Protein AF-A0A1F3Y422-F1 (afdb_monomer_lite)

Radius of gyration: 25.42 Å; chains: 1; bounding box: 75×30×78 Å

Sequence (213 aa):
MSRFLRTNSVIGAAMLFSTVALAEPAKETPRDSASPEITRKFNVKAYPIPLLLKVGAFDFDFGISQSMTLGLSVYKFSYYDPKQALDLAVPATGVRLNYYFSGKRISDGYYCSASIHGISAQITGSTVFQGQSIDLKGEAKAGMFGLMLGHHWVWDSGFNMTLGAGLYSFSTEPEATLTGTVPSTRTSIAQVVDVPVIKATIPWLEVGVGWAF

Structure (mmCIF, N/CA/C/O backbone):
data_AF-A0A1F3Y422-F1
#
_entry.id   AF-A0A1F3Y422-F1
#
loop_
_atom_site.group_PDB
_atom_site.id
_atom_site.type_symbol
_atom_site.label_atom_id
_atom_site.label_alt_id
_atom_site.label_comp_id
_atom_site.label_asym_id
_atom_site.label_entity_id
_atom_site.label_seq_id
_atom_site.pdbx_PDB_ins_code
_atom_site.Cartn_x
_atom_site.Cartn_y
_atom_site.Cartn_z
_atom_site.occupancy
_atom_site.B_iso_or_equiv
_atom_site.auth_seq_id
_atom_site.auth_comp_id
_atom_site.auth_asym_id
_atom_site.auth_atom_id
_atom_site.pdbx_PDB_model_num
ATOM 1 N N . MET A 1 1 ? 43.335 1.432 43.358 1.00 42.25 1 MET A N 1
ATOM 2 C CA . MET A 1 1 ? 41.939 1.445 42.863 1.00 42.25 1 MET A CA 1
ATOM 3 C C . MET A 1 1 ? 41.890 2.312 41.608 1.00 42.25 1 MET A C 1
ATOM 5 O O . MET A 1 1 ? 41.777 3.522 41.704 1.00 42.25 1 MET A O 1
ATOM 9 N N . SER A 1 2 ? 42.441 1.817 40.499 1.00 36.69 2 SER A N 1
ATOM 10 C CA . SER A 1 2 ? 41.772 1.059 39.416 1.00 36.69 2 SER A CA 1
ATOM 11 C C . SER A 1 2 ? 40.853 1.932 38.550 1.00 36.69 2 SER A C 1
ATOM 13 O O . SER A 1 2 ? 39.662 2.076 38.810 1.00 36.69 2 SER A O 1
ATOM 15 N N . ARG A 1 3 ? 41.467 2.509 37.508 1.00 38.97 3 ARG A N 1
ATOM 16 C CA . ARG A 1 3 ? 40.825 3.157 36.360 1.00 38.97 3 ARG A CA 1
ATOM 17 C C . ARG A 1 3 ? 40.221 2.083 35.448 1.00 38.97 3 ARG A C 1
ATOM 19 O O . ARG A 1 3 ? 40.906 1.120 35.117 1.00 38.97 3 ARG A O 1
ATOM 26 N N . PHE A 1 4 ? 38.968 2.266 35.037 1.00 45.28 4 PHE A N 1
ATOM 27 C CA . PHE A 1 4 ? 38.302 1.425 34.042 1.00 45.28 4 PHE A CA 1
ATOM 28 C C . PHE A 1 4 ? 38.818 1.746 32.632 1.00 45.28 4 PHE A C 1
ATOM 30 O O . PHE A 1 4 ? 38.708 2.876 32.155 1.00 45.28 4 PHE A O 1
ATOM 37 N N . LEU A 1 5 ? 39.381 0.729 31.983 1.00 36.38 5 LEU A N 1
ATOM 38 C CA . LEU A 1 5 ? 39.722 0.695 30.564 1.00 36.38 5 LEU A CA 1
ATOM 39 C C . LEU A 1 5 ? 38.438 0.545 29.735 1.00 36.38 5 LEU A C 1
ATOM 41 O O . LEU A 1 5 ? 37.639 -0.356 29.978 1.00 36.38 5 LEU A O 1
ATOM 45 N N . ARG A 1 6 ? 38.256 1.423 28.743 1.00 36.28 6 ARG A N 1
ATOM 46 C CA . ARG A 1 6 ? 37.319 1.230 27.630 1.00 36.28 6 ARG A CA 1
ATOM 47 C C . ARG A 1 6 ? 38.060 0.507 26.510 1.00 36.28 6 ARG A C 1
ATOM 49 O O . ARG A 1 6 ? 39.076 1.012 26.039 1.00 36.28 6 ARG A O 1
ATOM 56 N N . THR A 1 7 ? 37.523 -0.616 26.051 1.00 34.91 7 THR A N 1
ATOM 57 C CA . THR A 1 7 ? 37.960 -1.289 24.823 1.00 34.91 7 THR A CA 1
ATOM 58 C C . THR A 1 7 ? 36.771 -1.549 23.903 1.00 34.91 7 THR A C 1
ATOM 60 O O . THR A 1 7 ? 35.841 -2.256 24.265 1.00 34.91 7 THR A O 1
ATOM 63 N N . ASN A 1 8 ? 36.858 -0.912 22.731 1.00 31.47 8 ASN A N 1
ATOM 64 C CA . ASN A 1 8 ? 36.570 -1.371 21.369 1.00 31.47 8 ASN A CA 1
ATOM 65 C C . ASN A 1 8 ? 35.343 -2.238 21.068 1.00 31.47 8 ASN A C 1
ATOM 67 O O . ASN A 1 8 ? 35.224 -3.360 21.542 1.00 31.47 8 ASN A O 1
ATOM 71 N N . SER A 1 9 ? 34.585 -1.799 20.057 1.00 32.28 9 SER A N 1
ATOM 72 C CA . SER A 1 9 ? 34.131 -2.652 18.948 1.00 32.28 9 SER A CA 1
ATOM 73 C C . SER A 1 9 ? 33.844 -1.779 17.719 1.00 32.28 9 SER A C 1
ATOM 75 O O . SER A 1 9 ? 32.758 -1.230 17.570 1.00 32.28 9 SER A O 1
ATOM 77 N N . VAL A 1 10 ? 34.851 -1.620 16.857 1.00 34.06 10 VAL A N 1
ATOM 78 C CA . VAL A 1 10 ? 34.695 -1.166 15.468 1.00 34.06 10 VAL A CA 1
ATOM 79 C C . VAL A 1 10 ? 34.512 -2.436 14.641 1.00 34.06 10 VAL A C 1
ATOM 81 O O . VAL A 1 10 ? 35.439 -3.236 14.542 1.00 34.06 10 VAL A O 1
ATOM 84 N N . ILE A 1 11 ? 33.318 -2.656 14.095 1.00 35.38 11 ILE A N 1
ATOM 85 C CA . ILE A 1 11 ? 33.061 -3.760 13.164 1.00 35.38 11 ILE A CA 1
ATOM 86 C C . ILE A 1 11 ? 33.421 -3.253 11.767 1.00 35.38 11 ILE A C 1
ATOM 88 O O . ILE A 1 11 ? 32.699 -2.457 11.172 1.00 35.38 11 ILE A O 1
ATOM 92 N N . GLY A 1 12 ? 34.590 -3.676 11.286 1.00 30.91 12 GLY A N 1
ATOM 93 C CA . GLY A 1 12 ? 35.040 -3.466 9.916 1.00 30.91 12 GLY A CA 1
ATOM 94 C C . GLY A 1 12 ? 34.318 -4.409 8.956 1.00 30.91 12 GLY A C 1
ATOM 95 O O . GLY A 1 12 ? 34.258 -5.616 9.184 1.00 30.91 12 GLY A O 1
ATOM 96 N N . ALA A 1 13 ? 33.777 -3.849 7.877 1.00 33.81 13 ALA A N 1
ATOM 97 C CA . ALA A 1 13 ? 33.233 -4.598 6.756 1.00 33.81 13 ALA A CA 1
ATOM 98 C C . ALA A 1 13 ? 34.382 -5.234 5.956 1.00 33.81 13 ALA A C 1
ATOM 100 O O . ALA A 1 13 ? 35.176 -4.533 5.330 1.00 33.81 13 ALA A O 1
ATOM 101 N N . ALA A 1 14 ? 34.471 -6.563 5.972 1.00 35.94 14 ALA A N 1
ATOM 102 C CA . ALA A 1 14 ? 35.330 -7.309 5.064 1.00 35.94 14 ALA A CA 1
ATOM 103 C C . ALA A 1 14 ? 34.577 -7.539 3.742 1.00 35.94 14 ALA A C 1
ATOM 105 O O . ALA A 1 14 ? 33.632 -8.324 3.687 1.00 35.94 14 ALA A O 1
ATOM 106 N N . MET A 1 15 ? 34.985 -6.840 2.679 1.00 33.44 15 MET A N 1
ATOM 107 C CA . MET A 1 15 ? 34.602 -7.177 1.306 1.00 33.44 15 MET A CA 1
ATOM 108 C C . MET A 1 15 ? 35.387 -8.417 0.865 1.00 33.44 15 MET A C 1
ATOM 110 O O . MET A 1 15 ? 36.605 -8.356 0.702 1.00 33.44 15 MET A O 1
ATOM 114 N N . LEU A 1 16 ? 34.697 -9.538 0.655 1.00 34.34 16 LEU A N 1
ATOM 115 C CA . LEU A 1 16 ? 35.246 -10.678 -0.075 1.00 34.34 16 LEU A CA 1
ATOM 116 C C . LEU A 1 16 ? 35.102 -10.423 -1.580 1.00 34.34 16 LEU A C 1
ATOM 118 O O . LEU A 1 16 ? 34.006 -10.492 -2.130 1.00 34.34 16 LEU A O 1
ATOM 122 N N . PHE A 1 17 ? 36.225 -10.152 -2.243 1.00 36.94 17 PHE A N 1
ATOM 123 C CA . PHE A 1 17 ? 36.344 -10.238 -3.695 1.00 36.94 17 PHE A CA 1
ATOM 124 C C . PHE A 1 17 ? 36.549 -11.706 -4.081 1.00 36.94 17 PHE A C 1
ATOM 126 O O . PHE A 1 17 ? 37.645 -12.245 -3.936 1.00 36.94 17 PHE A O 1
ATOM 133 N N . SER A 1 18 ? 35.502 -12.367 -4.569 1.00 42.66 18 SER A N 1
ATOM 134 C CA . SER A 1 18 ? 35.639 -13.649 -5.262 1.00 42.66 18 SER A CA 1
ATOM 135 C C . SER A 1 18 ? 36.067 -13.398 -6.706 1.00 42.66 18 SER A C 1
ATOM 137 O O . SER A 1 18 ? 35.342 -12.776 -7.483 1.00 42.66 18 SER A O 1
ATOM 139 N N . THR A 1 19 ? 37.254 -13.879 -7.059 1.00 40.41 19 THR A N 1
ATOM 140 C CA . THR A 1 19 ? 37.796 -13.897 -8.419 1.00 40.41 19 THR A CA 1
ATOM 141 C C . THR A 1 19 ? 36.946 -14.842 -9.273 1.00 40.41 19 THR A C 1
ATOM 143 O O . THR A 1 19 ? 36.953 -16.052 -9.061 1.00 40.41 19 THR A O 1
ATOM 146 N N . VAL A 1 20 ? 36.173 -14.298 -10.214 1.00 41.88 20 VAL A N 1
ATOM 147 C CA . VAL A 1 20 ? 35.435 -15.090 -11.208 1.00 41.88 20 VAL A CA 1
ATOM 148 C C . VAL A 1 20 ? 36.405 -15.473 -12.323 1.00 41.88 20 VAL A C 1
ATOM 150 O O . VAL A 1 20 ? 37.074 -14.612 -12.893 1.00 41.88 20 VAL A O 1
ATOM 153 N N . ALA A 1 21 ? 36.501 -16.771 -12.610 1.00 44.16 21 ALA A N 1
ATOM 154 C CA . ALA A 1 21 ? 37.253 -17.295 -13.740 1.00 44.16 21 ALA A CA 1
ATOM 155 C C . ALA A 1 21 ? 36.682 -16.741 -15.059 1.00 44.16 21 ALA A C 1
ATOM 157 O O . ALA A 1 21 ? 35.476 -16.812 -15.297 1.00 44.16 21 ALA A O 1
ATOM 158 N N . LEU A 1 22 ? 37.554 -16.184 -15.901 1.00 43.72 22 LEU A N 1
ATOM 159 C CA . LEU A 1 22 ? 37.235 -15.725 -17.253 1.00 43.72 22 LEU A CA 1
ATOM 160 C C . LEU A 1 22 ? 36.793 -16.918 -18.111 1.00 43.72 22 LEU A C 1
ATOM 162 O O . LEU A 1 22 ? 37.620 -17.725 -18.531 1.00 43.72 22 LEU A O 1
ATOM 166 N N . ALA A 1 23 ? 35.489 -17.024 -18.360 1.00 52.94 23 ALA A N 1
ATOM 167 C CA . ALA A 1 23 ? 34.956 -17.856 -19.428 1.00 52.94 23 ALA A CA 1
ATOM 168 C C . ALA A 1 23 ? 35.236 -17.181 -20.782 1.00 52.94 23 ALA A C 1
ATOM 170 O O . ALA A 1 23 ? 35.103 -15.962 -20.911 1.00 52.94 23 ALA A O 1
ATOM 171 N N . GLU A 1 24 ? 35.642 -17.969 -21.778 1.00 52.84 24 GLU A N 1
ATOM 172 C CA . GLU A 1 24 ? 35.894 -17.497 -23.142 1.00 52.84 24 GLU A CA 1
ATOM 173 C C . GL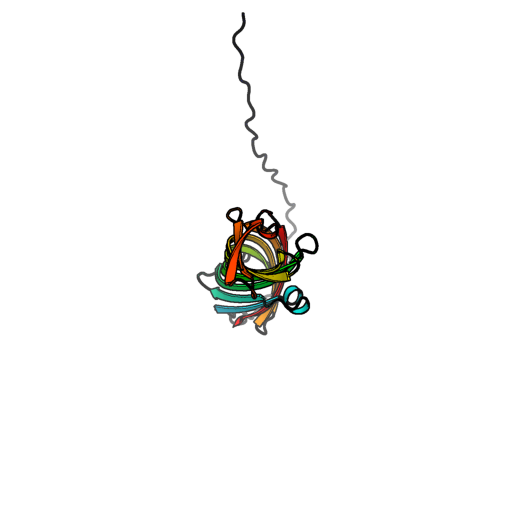U A 1 24 ? 34.646 -16.820 -23.744 1.00 52.84 24 GLU A C 1
ATOM 175 O O . GLU A 1 24 ? 33.524 -17.290 -23.524 1.00 52.84 24 GLU A O 1
ATOM 180 N N . PRO A 1 25 ? 34.806 -15.726 -24.516 1.00 51.47 25 PRO A N 1
ATOM 181 C CA . PRO A 1 25 ? 33.676 -15.022 -25.101 1.00 51.47 25 PRO A CA 1
ATOM 182 C C . PRO A 1 25 ? 33.016 -15.889 -26.177 1.00 51.47 25 PRO A C 1
ATOM 184 O O . PRO A 1 25 ? 33.597 -16.174 -27.227 1.00 51.47 25 PRO A O 1
ATOM 187 N N . ALA A 1 26 ? 31.773 -16.297 -25.922 1.00 60.22 26 ALA A N 1
ATOM 188 C CA . ALA A 1 26 ? 30.920 -16.893 -26.935 1.00 60.22 26 ALA A CA 1
ATOM 189 C C . ALA A 1 26 ? 30.754 -15.909 -28.107 1.00 60.22 26 ALA A C 1
ATOM 191 O O . ALA A 1 26 ? 30.498 -14.724 -27.896 1.00 60.22 26 ALA A O 1
ATOM 192 N N . LYS A 1 27 ? 30.900 -16.401 -29.345 1.00 51.31 27 LYS A N 1
ATOM 193 C CA . LYS A 1 27 ? 30.623 -15.637 -30.570 1.00 51.31 27 LYS A CA 1
ATOM 194 C C . LYS A 1 27 ? 29.207 -15.060 -30.505 1.00 51.31 27 LYS A C 1
ATOM 196 O O . LYS A 1 27 ? 28.234 -15.800 -30.642 1.00 51.31 27 LYS A O 1
ATOM 201 N N . GLU A 1 28 ? 29.104 -13.748 -30.329 1.00 45.28 28 GLU A N 1
ATOM 202 C CA . GLU A 1 28 ? 27.844 -13.022 -30.428 1.00 45.28 28 GLU A CA 1
ATOM 203 C C . GLU A 1 28 ? 27.341 -13.090 -31.874 1.00 45.28 28 GLU A C 1
ATOM 205 O O . GLU A 1 28 ? 27.898 -12.487 -32.791 1.00 45.28 28 GLU A O 1
ATOM 210 N N . THR A 1 29 ? 26.277 -13.857 -32.098 1.00 48.97 29 THR A N 1
ATOM 211 C CA . THR A 1 29 ? 25.407 -13.655 -33.259 1.00 48.97 29 THR A CA 1
ATOM 212 C C . THR A 1 29 ? 24.870 -12.222 -33.215 1.00 48.97 29 THR A C 1
ATOM 214 O O . THR A 1 29 ? 24.340 -11.837 -32.167 1.00 48.97 29 THR A O 1
ATOM 217 N N . PRO A 1 30 ? 24.945 -11.442 -34.310 1.00 47.06 30 PRO A N 1
ATOM 218 C CA . PRO A 1 30 ? 24.408 -10.088 -34.334 1.00 47.06 30 PRO A CA 1
ATOM 219 C C . PRO A 1 30 ? 22.902 -10.137 -34.057 1.00 47.06 30 PRO A C 1
ATOM 221 O O . PRO A 1 30 ? 22.127 -10.626 -34.880 1.00 47.06 30 PRO A O 1
ATOM 224 N N . ARG A 1 31 ? 22.472 -9.654 -32.885 1.00 50.84 31 ARG A N 1
ATOM 225 C CA . ARG A 1 31 ? 21.064 -9.323 -32.625 1.00 50.84 31 ARG A CA 1
ATOM 226 C C . ARG A 1 31 ? 20.754 -8.007 -33.330 1.00 50.84 31 ARG A C 1
ATOM 228 O O . ARG A 1 31 ? 20.636 -6.960 -32.702 1.00 50.84 31 ARG A O 1
ATOM 235 N N . ASP A 1 32 ? 20.649 -8.074 -34.650 1.00 47.22 32 ASP A N 1
ATOM 236 C CA . ASP A 1 32 ? 20.147 -6.977 -35.465 1.00 47.22 32 ASP A CA 1
ATOM 237 C C . ASP A 1 32 ? 18.616 -6.965 -35.401 1.00 47.22 32 ASP A C 1
ATOM 239 O O . ASP A 1 32 ? 17.908 -7.699 -36.088 1.00 47.22 32 ASP A O 1
ATOM 243 N N . SER A 1 33 ? 18.110 -6.190 -34.451 1.00 43.88 33 SER A N 1
ATOM 244 C CA . SER A 1 33 ? 16.912 -5.351 -34.553 1.00 43.88 33 SER A CA 1
ATOM 245 C C . SER A 1 33 ? 16.640 -4.843 -33.147 1.00 43.88 33 SER A C 1
ATOM 247 O O . SER A 1 33 ? 15.934 -5.462 -32.353 1.00 43.88 33 SER A O 1
ATOM 249 N N . ALA A 1 34 ? 17.252 -3.706 -32.810 1.00 52.12 34 ALA A N 1
ATOM 250 C CA . ALA A 1 34 ? 16.809 -2.914 -31.678 1.00 52.12 34 ALA A CA 1
ATOM 251 C C . ALA A 1 34 ? 15.363 -2.489 -31.966 1.00 52.12 34 ALA A C 1
ATOM 253 O O . ALA A 1 34 ? 15.109 -1.469 -32.608 1.00 52.12 34 ALA A O 1
ATOM 254 N N . SER A 1 35 ? 14.409 -3.324 -31.554 1.00 48.50 35 SER A N 1
ATOM 255 C CA . SER A 1 35 ? 13.009 -2.948 -31.449 1.00 48.50 35 SER A CA 1
ATOM 256 C C . SER A 1 35 ? 12.964 -1.619 -30.695 1.00 48.50 35 SER A C 1
ATOM 258 O O . SER A 1 35 ? 13.647 -1.514 -29.668 1.00 48.50 35 SER A O 1
ATOM 260 N N . PRO A 1 36 ? 12.235 -0.605 -31.195 1.00 54.69 36 PRO A N 1
ATOM 261 C CA . PRO A 1 36 ? 12.202 0.708 -30.567 1.00 54.69 36 PRO A CA 1
ATOM 262 C C . PRO A 1 36 ? 11.918 0.535 -29.080 1.00 54.69 36 PRO A C 1
ATOM 264 O O . PRO A 1 36 ? 10.951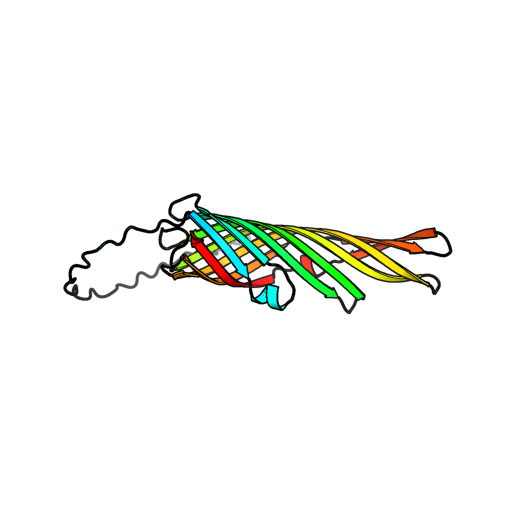 -0.123 -28.700 1.00 54.69 36 PRO A O 1
ATOM 267 N N . GLU A 1 37 ? 12.811 1.063 -28.244 1.00 64.00 37 GLU A N 1
ATOM 268 C CA . GLU A 1 37 ? 12.716 0.904 -26.802 1.00 64.00 37 GLU A CA 1
ATOM 269 C C . GLU A 1 37 ? 11.425 1.571 -26.317 1.00 64.00 37 GLU A C 1
ATOM 271 O O . GLU A 1 37 ? 11.329 2.801 -26.246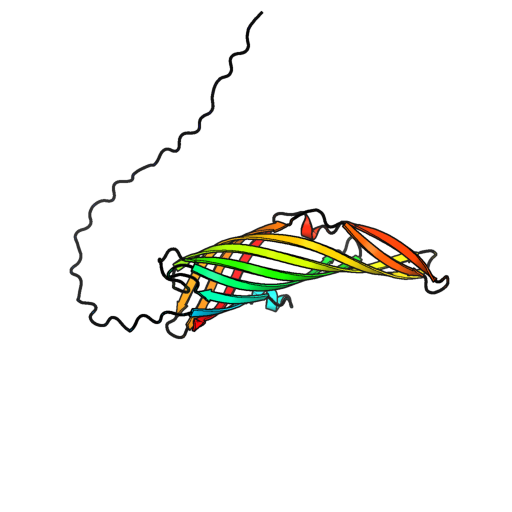 1.00 64.00 37 GLU A O 1
ATOM 276 N N . ILE A 1 38 ? 10.409 0.755 -26.019 1.00 65.19 38 ILE A N 1
ATOM 277 C CA . ILE A 1 38 ? 9.114 1.229 -25.534 1.00 65.19 38 ILE A CA 1
ATOM 278 C C . ILE A 1 38 ? 9.338 1.809 -24.139 1.00 65.19 38 ILE A C 1
ATOM 280 O O . ILE A 1 38 ? 9.343 1.109 -23.126 1.00 65.19 38 ILE A O 1
ATOM 284 N N . THR A 1 39 ? 9.556 3.120 -24.092 1.00 76.38 39 THR A N 1
ATOM 285 C CA . THR A 1 39 ? 9.782 3.838 -22.843 1.00 76.38 39 THR A CA 1
ATOM 286 C C . THR A 1 39 ? 8.433 4.143 -22.206 1.00 76.38 39 THR A C 1
ATOM 288 O O . THR A 1 39 ? 7.836 5.193 -22.454 1.00 76.38 39 THR A O 1
ATOM 291 N N . ARG A 1 40 ? 7.963 3.224 -21.363 1.00 84.94 40 ARG A N 1
ATOM 292 C CA . ARG A 1 40 ? 6.704 3.366 -20.624 1.00 84.94 40 ARG A CA 1
ATOM 293 C C . ARG A 1 40 ? 6.806 4.530 -19.633 1.00 84.94 40 ARG A C 1
ATOM 295 O O . ARG A 1 40 ? 7.843 4.742 -18.986 1.00 84.94 40 ARG A O 1
ATOM 302 N N . LYS A 1 41 ? 5.766 5.357 -19.572 1.00 91.88 41 LYS A N 1
ATOM 303 C CA . LYS A 1 41 ? 5.731 6.576 -18.746 1.00 91.88 41 LYS A CA 1
ATOM 304 C C . LYS A 1 41 ? 4.814 6.418 -17.552 1.00 91.88 41 LYS A C 1
ATOM 306 O O . LYS A 1 41 ? 5.119 6.989 -16.510 1.00 91.88 41 LYS A O 1
ATOM 311 N N . PHE A 1 42 ? 3.749 5.648 -17.699 1.00 96.69 42 PHE A N 1
ATOM 312 C CA . PHE A 1 42 ? 2.734 5.436 -16.685 1.00 96.69 42 PHE A CA 1
ATOM 313 C C . PHE A 1 42 ? 2.604 3.948 -16.385 1.00 96.69 42 PHE A C 1
ATOM 315 O O . PHE A 1 42 ? 2.841 3.106 -17.251 1.00 96.69 42 PHE A O 1
ATOM 322 N N . ASN A 1 43 ? 2.235 3.621 -15.153 1.00 97.12 43 ASN A N 1
ATOM 323 C CA . ASN A 1 43 ? 1.865 2.269 -14.766 1.00 97.12 43 ASN A CA 1
ATOM 324 C C . ASN A 1 43 ? 0.693 2.318 -13.791 1.00 97.12 43 ASN A C 1
ATOM 326 O O . ASN A 1 43 ? 0.744 3.032 -12.790 1.00 97.12 43 ASN A O 1
ATOM 330 N N . VAL A 1 44 ? -0.346 1.543 -14.073 1.00 97.00 44 VAL A N 1
ATOM 331 C CA . VAL A 1 44 ? -1.478 1.348 -13.165 1.00 97.00 44 VAL A CA 1
ATOM 332 C C . VAL A 1 44 ? -1.399 -0.063 -12.627 1.00 97.00 44 VAL A C 1
ATOM 334 O O . VAL A 1 44 ? -1.378 -1.007 -13.412 1.00 97.00 44 VAL A O 1
ATOM 337 N N . LYS A 1 45 ? -1.375 -0.215 -11.305 1.00 95.88 45 LYS A N 1
ATOM 338 C CA . LYS A 1 45 ? -1.338 -1.520 -10.639 1.00 95.88 45 LYS A CA 1
ATOM 339 C C . LYS A 1 45 ? -2.526 -1.690 -9.712 1.00 95.88 45 LYS A C 1
ATOM 341 O O . LYS A 1 45 ? -2.964 -0.744 -9.062 1.00 95.88 45 LYS A O 1
ATOM 346 N N . ALA A 1 46 ? -2.993 -2.923 -9.618 1.00 94.00 46 ALA A N 1
ATOM 347 C CA . ALA A 1 46 ? -3.944 -3.377 -8.625 1.00 94.00 46 ALA A CA 1
ATOM 348 C C . ALA A 1 46 ? -3.363 -4.580 -7.877 1.00 94.00 46 ALA A C 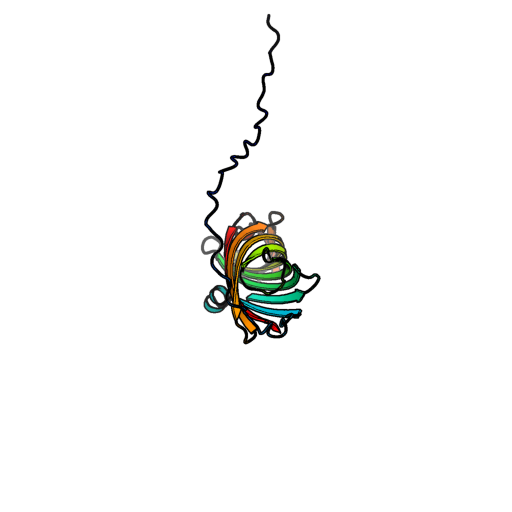1
ATOM 350 O O . ALA A 1 46 ? -2.613 -5.380 -8.441 1.00 94.00 46 ALA A O 1
ATOM 351 N N . TYR A 1 47 ? -3.737 -4.724 -6.610 1.00 91.31 47 TYR A N 1
ATOM 352 C CA . TYR A 1 47 ? -3.247 -5.810 -5.765 1.00 91.31 47 TYR A CA 1
ATOM 353 C C . TYR A 1 47 ? -4.351 -6.858 -5.563 1.00 91.31 47 TYR A C 1
ATOM 355 O O . TYR A 1 47 ? -5.284 -6.618 -4.791 1.00 91.31 47 TYR A O 1
ATOM 363 N N . PRO A 1 48 ? -4.289 -8.022 -6.242 1.00 84.38 48 PRO A N 1
ATOM 364 C CA . PRO A 1 48 ? -5.338 -9.038 -6.185 1.00 84.38 48 PRO A CA 1
ATOM 365 C C . PRO A 1 48 ? -5.589 -9.594 -4.783 1.00 84.38 48 PRO A C 1
ATOM 367 O O . PRO A 1 48 ? -6.741 -9.835 -4.443 1.00 84.38 48 PRO A O 1
ATOM 370 N N . ILE A 1 49 ? -4.555 -9.781 -3.954 1.00 83.56 49 ILE A N 1
ATOM 371 C CA . ILE A 1 49 ? -4.737 -10.343 -2.604 1.00 83.56 49 ILE A CA 1
ATOM 372 C C . ILE A 1 49 ? -5.640 -9.435 -1.752 1.00 83.56 49 ILE A C 1
ATOM 374 O O . ILE A 1 49 ? -6.661 -9.921 -1.263 1.00 83.56 49 ILE A O 1
ATOM 378 N N . PRO A 1 50 ? -5.358 -8.124 -1.619 1.00 78.31 50 PRO A N 1
ATOM 379 C CA . PRO A 1 50 ? -6.300 -7.221 -0.975 1.00 78.31 50 PRO A CA 1
ATOM 380 C C . PRO A 1 50 ? -7.692 -7.230 -1.630 1.00 78.31 50 PRO A C 1
ATOM 382 O O . PRO A 1 50 ? -8.686 -7.324 -0.914 1.00 78.31 50 PRO A O 1
ATOM 385 N N . LEU A 1 51 ? -7.795 -7.241 -2.965 1.00 74.12 51 LEU A N 1
ATOM 386 C CA . LEU A 1 51 ? -9.099 -7.277 -3.647 1.00 74.12 51 LEU A CA 1
ATOM 387 C C . LEU A 1 51 ? -9.937 -8.509 -3.269 1.00 74.12 51 LEU A C 1
ATOM 389 O O . LEU A 1 51 ? -11.143 -8.381 -3.046 1.00 74.12 51 LEU A O 1
ATOM 393 N N . LEU A 1 52 ? -9.311 -9.682 -3.124 1.00 76.94 52 LEU A N 1
ATOM 394 C CA . LEU A 1 52 ? -9.968 -10.908 -2.649 1.00 76.94 52 LEU A CA 1
ATOM 395 C C . LEU A 1 52 ? -10.465 -10.781 -1.203 1.00 76.94 52 LEU A C 1
ATOM 397 O O . LEU A 1 52 ? -11.511 -11.325 -0.856 1.00 76.94 52 LEU A O 1
ATOM 401 N N . LEU A 1 53 ? -9.761 -10.006 -0.378 1.00 77.06 53 LEU A N 1
ATOM 402 C CA . LEU A 1 53 ? -10.161 -9.659 0.988 1.00 77.06 53 LEU A CA 1
ATOM 403 C C . LEU A 1 53 ? -11.164 -8.492 1.039 1.00 77.06 53 LEU A C 1
ATOM 405 O O . LEU A 1 53 ? -11.411 -7.940 2.109 1.00 77.06 53 LEU A O 1
ATOM 409 N N . LYS A 1 54 ? -11.756 -8.115 -0.107 1.00 73.00 54 LYS A N 1
ATOM 410 C CA . LYS A 1 54 ? -12.659 -6.959 -0.272 1.00 73.00 54 LYS A CA 1
ATOM 411 C C . LYS A 1 54 ? -12.004 -5.618 0.092 1.00 73.00 54 LYS A C 1
ATOM 413 O O . LYS A 1 54 ? -12.689 -4.651 0.427 1.00 73.00 54 LYS A O 1
ATOM 418 N N . VAL A 1 55 ? -10.681 -5.554 -0.023 1.00 77.69 55 VAL A N 1
ATOM 419 C CA . VAL A 1 55 ? -9.858 -4.358 0.151 1.00 77.69 55 VAL A CA 1
ATOM 420 C C . VAL A 1 55 ? -9.489 -3.794 -1.218 1.00 77.69 55 VAL A C 1
ATOM 422 O O . VAL A 1 55 ? -8.906 -4.476 -2.053 1.00 77.69 55 VAL A O 1
ATOM 425 N N . GLY A 1 56 ? -9.796 -2.519 -1.451 1.00 79.94 56 GLY A N 1
ATOM 426 C CA . GLY A 1 56 ? -9.287 -1.802 -2.621 1.00 79.94 56 GLY A CA 1
ATOM 427 C C . GLY A 1 56 ? -7.819 -1.443 -2.422 1.00 79.94 56 GLY A C 1
ATOM 428 O O . GLY A 1 56 ? -7.471 -0.881 -1.385 1.00 79.94 56 GLY A O 1
ATOM 429 N N . ALA A 1 57 ? -6.971 -1.764 -3.394 1.00 88.56 57 ALA A N 1
ATOM 430 C CA . ALA A 1 57 ? -5.550 -1.450 -3.356 1.00 88.56 57 ALA A CA 1
ATOM 431 C C . ALA A 1 57 ? -5.062 -1.160 -4.780 1.00 88.56 57 ALA A C 1
ATOM 433 O O . ALA A 1 57 ? -5.045 -2.064 -5.622 1.00 88.56 57 ALA A O 1
ATOM 434 N N . PHE A 1 58 ? -4.710 0.097 -5.044 1.00 93.31 58 PHE A N 1
ATOM 435 C CA . PHE A 1 58 ? -4.366 0.597 -6.372 1.00 93.31 58 PHE A CA 1
ATOM 436 C C . PHE A 1 58 ? -3.203 1.570 -6.308 1.00 93.31 58 PHE A C 1
ATOM 438 O O . PHE A 1 58 ? -3.182 2.456 -5.453 1.00 93.31 58 PHE A O 1
ATOM 445 N N . ASP A 1 59 ? -2.317 1.460 -7.291 1.00 95.12 59 ASP A N 1
ATOM 446 C CA . ASP A 1 59 ? -1.244 2.417 -7.499 1.00 95.12 59 ASP A CA 1
ATOM 447 C C . ASP A 1 59 ? -1.278 2.991 -8.908 1.00 95.12 59 ASP A C 1
ATOM 449 O O . ASP A 1 59 ? -1.548 2.292 -9.888 1.00 95.12 59 ASP A O 1
ATOM 453 N N . PHE A 1 60 ? -0.940 4.271 -8.991 1.00 97.38 60 PHE A N 1
ATOM 454 C CA . PHE A 1 60 ? -0.714 4.992 -10.231 1.00 97.38 60 PHE A CA 1
ATOM 455 C C . PHE A 1 60 ? 0.694 5.582 -10.199 1.00 97.38 60 PHE A C 1
ATOM 457 O O . PHE A 1 60 ? 0.928 6.582 -9.523 1.00 97.38 60 PHE A O 1
ATOM 464 N N . ASP A 1 61 ? 1.627 4.963 -10.916 1.00 97.12 61 ASP A N 1
ATOM 465 C CA . ASP A 1 61 ? 3.024 5.381 -11.010 1.00 97.12 61 ASP A CA 1
ATOM 46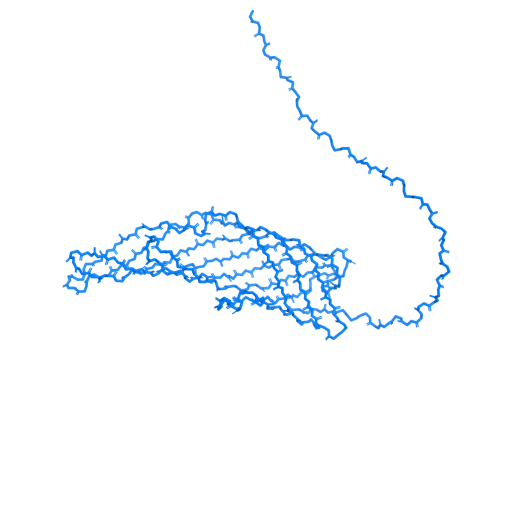6 C C . ASP A 1 61 ? 3.262 6.183 -12.300 1.00 97.12 61 ASP A C 1
ATOM 468 O O . ASP A 1 61 ? 2.790 5.815 -13.377 1.00 97.12 61 ASP A O 1
ATOM 472 N N . PHE A 1 62 ? 4.064 7.242 -12.217 1.00 97.06 62 PHE A N 1
ATOM 473 C CA . PHE A 1 62 ? 4.591 7.975 -13.365 1.00 97.06 62 PHE A CA 1
ATOM 474 C C . PHE A 1 62 ? 6.118 8.083 -13.296 1.00 97.06 62 PHE A C 1
ATOM 476 O O . PHE A 1 62 ? 6.726 8.227 -12.232 1.00 97.06 62 PHE A O 1
ATOM 483 N N . GLY A 1 63 ? 6.766 7.985 -14.452 1.00 96.69 63 GLY A N 1
ATOM 484 C CA . GLY A 1 63 ? 8.214 8.081 -14.586 1.00 96.69 63 GLY A CA 1
ATOM 485 C C . GLY A 1 63 ? 8.734 9.482 -14.281 1.00 96.69 63 GLY A C 1
ATOM 486 O O . GLY A 1 63 ? 8.342 10.436 -14.947 1.00 96.69 63 GLY A O 1
ATOM 487 N N . ILE A 1 64 ? 9.665 9.590 -13.332 1.00 96.81 64 ILE A N 1
ATOM 488 C CA . ILE A 1 64 ? 10.340 10.857 -12.985 1.00 96.81 64 ILE A CA 1
ATOM 489 C C . ILE A 1 64 ? 11.798 10.899 -13.455 1.00 96.81 64 ILE A C 1
ATOM 491 O O . ILE A 1 64 ? 12.370 11.973 -13.613 1.00 96.81 64 ILE A O 1
ATOM 495 N N . SER A 1 65 ? 12.409 9.738 -13.703 1.00 95.44 65 SER A N 1
ATOM 496 C CA . SER A 1 65 ? 13.756 9.619 -14.265 1.00 95.44 65 SER A CA 1
ATOM 497 C C . SER A 1 65 ? 13.857 8.374 -15.146 1.00 95.44 65 SER A C 1
ATOM 499 O O . SER A 1 65 ? 12.866 7.666 -15.349 1.00 95.44 65 SER A O 1
ATOM 501 N N . GLN A 1 66 ? 15.040 8.094 -15.698 1.00 94.75 66 GLN A N 1
ATOM 502 C CA . GLN A 1 66 ? 15.268 6.856 -16.445 1.00 94.75 66 GLN A CA 1
ATOM 503 C C . GLN A 1 66 ? 15.062 5.609 -15.590 1.00 94.75 66 GLN A C 1
ATOM 505 O O . GLN A 1 66 ? 14.570 4.637 -16.133 1.00 94.75 66 GLN A O 1
ATOM 510 N N . SER A 1 67 ? 15.349 5.649 -14.288 1.00 96.38 67 SER A N 1
ATOM 511 C CA . SER A 1 67 ? 15.331 4.486 -13.390 1.00 96.38 67 SER A CA 1
ATOM 512 C C . SER A 1 67 ? 14.310 4.592 -12.258 1.00 96.38 67 SER A C 1
ATOM 514 O O . SER A 1 67 ? 14.266 3.712 -11.402 1.00 96.38 67 SER A O 1
ATOM 516 N N . MET A 1 68 ? 13.500 5.656 -12.215 1.00 97.62 68 MET A N 1
ATOM 517 C CA . MET A 1 68 ? 12.604 5.923 -11.088 1.00 97.62 68 MET A CA 1
ATOM 518 C C . MET A 1 68 ? 11.190 6.302 -11.509 1.00 97.62 68 MET A C 1
ATOM 520 O O . MET A 1 68 ? 10.968 6.978 -12.520 1.00 97.62 68 MET A O 1
ATOM 524 N N . THR A 1 69 ? 10.240 5.930 -10.656 1.00 98.00 69 THR A N 1
ATOM 525 C CA . THR A 1 69 ? 8.846 6.376 -10.727 1.00 98.00 69 THR A CA 1
ATOM 526 C C . THR A 1 69 ? 8.409 6.969 -9.397 1.00 98.00 69 THR A C 1
ATOM 528 O O . THR A 1 69 ? 8.799 6.466 -8.344 1.00 98.00 69 THR A O 1
ATOM 531 N N . LEU A 1 70 ? 7.545 7.973 -9.454 1.00 98.00 70 LEU A N 1
ATOM 532 C CA . LEU A 1 70 ? 6.764 8.461 -8.324 1.00 98.00 70 LEU A CA 1
ATOM 533 C C . LEU A 1 70 ? 5.310 8.070 -8.573 1.00 98.00 70 LEU A C 1
ATOM 535 O O . LEU A 1 70 ? 4.839 8.195 -9.698 1.00 98.00 70 LEU A O 1
ATOM 539 N N . GLY A 1 71 ? 4.605 7.593 -7.558 1.00 96.25 71 GLY A N 1
ATOM 540 C CA . GLY A 1 71 ? 3.228 7.157 -7.722 1.00 96.25 71 GLY A CA 1
ATOM 541 C C . GLY A 1 71 ? 2.329 7.512 -6.562 1.00 96.25 71 GLY A C 1
ATOM 542 O O . GLY A 1 71 ? 2.783 7.663 -5.429 1.00 96.25 71 GLY A O 1
ATOM 543 N N . LEU A 1 72 ? 1.044 7.643 -6.869 1.00 96.62 72 LEU A N 1
ATOM 544 C CA . LEU A 1 72 ? -0.026 7.713 -5.884 1.00 96.62 72 LEU A CA 1
ATOM 545 C C . LEU A 1 72 ? -0.453 6.300 -5.524 1.00 96.62 72 LEU A C 1
ATOM 547 O O . LEU A 1 72 ? -0.538 5.434 -6.392 1.00 96.62 72 LEU A O 1
ATOM 551 N N . SER A 1 73 ? -0.730 6.089 -4.246 1.00 94.00 73 SER A N 1
ATOM 552 C CA . SER A 1 73 ? -1.020 4.776 -3.697 1.00 94.00 73 SER A CA 1
ATOM 553 C C . SER A 1 73 ? -2.219 4.852 -2.767 1.00 94.00 73 SER A C 1
ATOM 555 O O . SER A 1 73 ? -2.247 5.680 -1.853 1.00 94.00 73 SER A O 1
ATOM 557 N N . VAL A 1 74 ? -3.228 4.023 -3.024 1.00 91.38 74 VAL A N 1
ATOM 558 C CA . VAL A 1 74 ? -4.492 3.997 -2.282 1.00 91.38 74 VAL A CA 1
ATOM 559 C C . VAL A 1 74 ? -4.763 2.577 -1.814 1.00 91.38 74 VAL A C 1
ATOM 561 O O . VAL A 1 74 ? -4.856 1.666 -2.631 1.00 91.38 74 VAL A O 1
ATOM 564 N N . TYR A 1 75 ? -4.957 2.407 -0.509 1.00 86.25 75 TYR A N 1
ATOM 565 C CA . TYR A 1 75 ? -5.338 1.150 0.128 1.00 86.25 75 TYR A CA 1
ATOM 566 C C . TYR A 1 75 ? -6.574 1.339 1.008 1.00 86.25 75 TYR A C 1
ATOM 568 O O . TYR A 1 75 ? -6.823 2.429 1.520 1.00 86.25 75 TYR A O 1
ATOM 576 N N . LYS A 1 76 ? -7.347 0.275 1.228 1.00 85.25 76 LYS A N 1
ATOM 577 C CA . LYS A 1 76 ? -8.488 0.291 2.152 1.00 85.25 76 LYS A CA 1
ATOM 578 C C . LYS A 1 76 ? -8.636 -1.023 2.908 1.00 85.25 76 LYS A C 1
ATOM 580 O O . LYS A 1 76 ? -9.373 -1.897 2.469 1.00 85.25 76 LYS A O 1
ATOM 585 N N . PHE A 1 77 ? -8.027 -1.145 4.075 1.00 79.75 77 PHE A N 1
ATOM 586 C CA . PHE A 1 77 ? -8.146 -2.363 4.876 1.00 79.75 77 PHE A CA 1
ATOM 587 C C . PHE A 1 77 ? -9.405 -2.348 5.740 1.00 79.75 77 PHE A C 1
ATOM 589 O O . PHE A 1 77 ? -9.848 -1.291 6.188 1.00 79.75 77 PHE A O 1
ATOM 596 N N . SER A 1 78 ? -9.972 -3.523 5.988 1.00 81.00 78 SER A N 1
ATOM 597 C CA . SER A 1 78 ? -11.024 -3.710 6.984 1.00 81.00 78 SER A CA 1
ATOM 598 C C . SER A 1 78 ? -10.578 -4.776 7.973 1.00 81.00 78 SER A C 1
ATOM 600 O O . SER A 1 78 ? -10.055 -5.813 7.569 1.00 81.00 78 SER A O 1
ATOM 602 N N . TYR A 1 79 ? -10.748 -4.501 9.260 1.00 77.44 79 TYR A N 1
ATOM 603 C CA . TYR A 1 79 ? -10.327 -5.372 10.352 1.00 77.44 79 TYR A CA 1
ATOM 604 C C . TYR A 1 79 ? -11.396 -5.378 11.443 1.00 77.44 79 TYR A C 1
ATOM 606 O O . TYR A 1 79 ? -11.992 -4.343 11.718 1.00 77.44 79 TYR A O 1
ATOM 614 N N . TYR A 1 80 ? -11.614 -6.531 12.066 1.00 80.50 80 TYR A N 1
ATOM 615 C CA . TYR A 1 80 ? -12.501 -6.675 13.216 1.00 80.50 80 TYR A CA 1
ATOM 616 C C . TYR A 1 80 ? -11.677 -7.120 14.426 1.00 80.50 80 TYR A C 1
ATOM 618 O O . TYR A 1 80 ? -10.978 -8.132 14.345 1.00 80.50 80 TYR A O 1
ATOM 626 N N . ASP A 1 81 ? -11.751 -6.378 15.535 1.00 78.94 81 ASP A N 1
ATOM 627 C CA . ASP A 1 81 ? -11.179 -6.784 16.821 1.00 78.94 81 ASP A CA 1
ATOM 628 C C . ASP A 1 81 ? -12.242 -7.524 17.650 1.00 78.94 81 ASP A C 1
ATOM 630 O O . ASP A 1 81 ? -13.093 -6.877 18.270 1.00 78.94 81 ASP A O 1
ATOM 634 N N . PRO A 1 82 ? -12.197 -8.867 17.737 1.00 76.25 82 PRO A N 1
ATOM 635 C CA . PRO A 1 82 ? -13.172 -9.624 18.513 1.00 76.25 82 PRO A CA 1
ATOM 636 C C . PRO A 1 82 ? -13.057 -9.390 20.023 1.00 76.25 82 PRO A C 1
ATOM 638 O O . PRO A 1 82 ? -14.021 -9.650 20.738 1.00 76.25 82 PRO A O 1
ATOM 641 N N . LYS A 1 83 ? -11.908 -8.923 20.534 1.00 78.12 83 LYS A N 1
ATOM 642 C CA . LYS A 1 83 ? -11.727 -8.682 21.976 1.00 78.12 83 LYS A CA 1
ATOM 643 C C . LYS A 1 83 ? -12.437 -7.414 22.431 1.00 78.12 83 LYS A C 1
ATOM 645 O O . LYS A 1 83 ? -12.900 -7.357 23.564 1.00 78.12 83 LYS A O 1
ATOM 650 N N . GLN A 1 84 ? -12.497 -6.418 21.552 1.00 72.69 84 GLN A N 1
ATOM 651 C CA . GLN A 1 84 ? -13.119 -5.123 21.827 1.00 72.69 84 GLN A CA 1
ATOM 652 C C . GLN A 1 84 ? -14.468 -4.944 21.111 1.00 72.69 84 GLN A C 1
ATOM 654 O O . GLN A 1 84 ? -15.123 -3.928 21.320 1.00 72.69 84 GLN A O 1
ATOM 659 N N . ALA A 1 85 ? -14.880 -5.917 20.287 1.00 81.25 85 ALA A N 1
ATOM 660 C CA . ALA A 1 85 ? -16.039 -5.830 19.396 1.00 81.25 85 ALA A CA 1
ATOM 661 C C . ALA A 1 85 ? -16.018 -4.546 18.543 1.00 81.25 85 ALA A C 1
ATOM 663 O O . ALA A 1 85 ? -17.007 -3.814 18.464 1.00 81.25 85 ALA A O 1
ATOM 664 N N . LEU A 1 86 ? -14.855 -4.257 17.945 1.00 82.38 86 LEU A N 1
ATOM 665 C CA . LEU A 1 86 ? -14.632 -3.069 17.121 1.00 82.38 86 LEU A CA 1
ATOM 666 C C . LEU A 1 86 ? -14.482 -3.446 15.651 1.00 82.38 86 LEU A C 1
ATOM 668 O O . LEU A 1 86 ? -13.636 -4.265 15.297 1.00 82.38 86 LEU A O 1
ATOM 672 N N . ASP A 1 87 ? -15.241 -2.771 14.799 1.00 85.38 87 ASP A N 1
ATOM 673 C CA . ASP A 1 87 ? -15.059 -2.760 13.354 1.00 85.38 87 ASP A CA 1
ATOM 674 C C . ASP A 1 87 ? -14.186 -1.569 12.956 1.00 85.38 87 ASP A C 1
ATOM 676 O O . ASP A 1 87 ? -14.453 -0.421 13.323 1.00 85.38 87 ASP A O 1
ATOM 680 N N . LEU A 1 88 ? -13.130 -1.844 12.197 1.00 82.88 88 LEU A N 1
ATOM 681 C CA . LEU A 1 88 ? -12.179 -0.855 11.713 1.00 82.88 88 LEU A CA 1
ATOM 682 C C . LEU A 1 88 ? -12.201 -0.818 10.187 1.00 82.88 88 LEU A C 1
ATOM 684 O O . LEU A 1 88 ? -11.965 -1.826 9.517 1.00 82.88 88 LEU A O 1
ATOM 688 N N . ALA A 1 89 ? -12.408 0.371 9.630 1.00 86.38 89 ALA A N 1
ATOM 689 C CA . ALA A 1 89 ? -12.191 0.661 8.219 1.00 86.38 89 ALA A CA 1
ATOM 690 C C . ALA A 1 89 ? -11.020 1.634 8.085 1.00 86.38 89 ALA A C 1
ATOM 692 O O . ALA A 1 89 ? -11.060 2.739 8.614 1.00 86.38 89 ALA A O 1
ATOM 693 N N . VAL A 1 90 ? -9.976 1.223 7.371 1.00 84.94 90 VAL A N 1
ATOM 694 C CA . VAL A 1 90 ? -8.673 1.894 7.345 1.00 84.94 90 VAL A CA 1
ATOM 695 C C . VAL A 1 90 ? -8.306 2.259 5.901 1.00 84.94 90 VAL A C 1
ATOM 697 O O . VAL A 1 90 ? -7.543 1.535 5.253 1.00 84.94 90 VAL A O 1
ATOM 700 N N . PRO A 1 91 ? -8.870 3.344 5.338 1.00 88.88 91 PRO A N 1
ATOM 701 C CA . PRO A 1 91 ? -8.317 3.973 4.149 1.00 88.88 91 PRO A CA 1
ATOM 702 C C . PRO A 1 91 ? -6.907 4.504 4.428 1.00 88.88 91 PRO A C 1
ATOM 704 O O . PRO A 1 91 ? -6.661 5.194 5.421 1.00 88.88 91 PRO A O 1
ATOM 707 N N . ALA A 1 92 ? -5.995 4.207 3.511 1.00 89.25 92 ALA A N 1
ATOM 708 C CA . ALA A 1 92 ? -4.657 4.762 3.464 1.00 89.25 92 ALA A CA 1
ATOM 709 C C . ALA A 1 92 ? -4.419 5.367 2.081 1.00 89.25 92 ALA A C 1
ATOM 711 O O . ALA A 1 92 ? -4.669 4.731 1.057 1.00 89.25 92 ALA A O 1
ATOM 712 N N . THR A 1 93 ? -3.919 6.594 2.042 1.00 94.38 93 THR A N 1
ATOM 713 C CA . THR A 1 93 ? -3.566 7.283 0.797 1.00 94.38 93 THR A CA 1
ATOM 714 C C . THR A 1 93 ? -2.179 7.865 0.932 1.00 94.38 93 THR A C 1
ATOM 716 O O . THR A 1 93 ? -1.856 8.458 1.962 1.00 94.38 93 THR A O 1
ATOM 719 N N . GLY A 1 94 ? -1.353 7.715 -0.089 1.00 95.44 94 GLY A N 1
ATOM 720 C CA . GLY A 1 94 ? 0.041 8.095 0.018 1.00 95.44 94 GLY A CA 1
ATOM 721 C C . GLY A 1 94 ? 0.765 8.189 -1.302 1.00 95.44 94 GLY A C 1
ATOM 722 O O . GLY A 1 94 ? 0.180 8.088 -2.381 1.00 95.44 94 GLY A O 1
ATOM 723 N N . VAL A 1 95 ? 2.068 8.379 -1.171 1.00 97.19 95 VAL A N 1
ATOM 724 C CA . VAL A 1 95 ? 3.010 8.439 -2.280 1.00 97.19 95 VAL A CA 1
ATOM 725 C C . VAL A 1 95 ? 4.005 7.295 -2.163 1.00 97.19 95 VAL A C 1
ATOM 727 O O . VAL A 1 95 ? 4.419 6.928 -1.060 1.00 97.19 95 VAL A O 1
ATOM 730 N N . ARG A 1 96 ? 4.407 6.739 -3.302 1.00 96.06 96 ARG A N 1
ATOM 731 C CA . ARG A 1 96 ? 5.477 5.745 -3.397 1.00 96.06 96 ARG A CA 1
ATOM 732 C C . ARG A 1 96 ? 6.538 6.189 -4.387 1.00 96.06 96 ARG A C 1
ATOM 734 O O . ARG A 1 96 ? 6.232 6.741 -5.437 1.00 96.06 96 ARG A O 1
ATOM 741 N N . LEU A 1 97 ? 7.785 5.912 -4.057 1.00 98.12 97 LEU A N 1
ATOM 742 C CA . LEU A 1 97 ? 8.942 6.076 -4.917 1.00 98.12 97 LEU A CA 1
ATOM 743 C C . LEU A 1 97 ? 9.467 4.682 -5.238 1.00 98.12 97 LEU A C 1
ATOM 745 O O . LEU A 1 97 ? 9.718 3.905 -4.320 1.00 98.12 97 LEU A O 1
ATOM 749 N N . ASN A 1 98 ? 9.640 4.361 -6.517 1.00 97.94 98 ASN A N 1
ATOM 750 C CA . ASN A 1 98 ? 10.274 3.113 -6.939 1.00 97.94 98 ASN A CA 1
ATOM 751 C C . ASN A 1 98 ? 11.584 3.424 -7.652 1.00 97.94 98 ASN A C 1
ATOM 753 O O . ASN A 1 98 ? 11.630 4.332 -8.484 1.00 97.94 98 ASN A O 1
ATOM 757 N N . TYR A 1 99 ? 12.616 2.640 -7.363 1.00 98.00 99 TYR A N 1
ATOM 758 C CA . TYR A 1 99 ? 13.884 2.638 -8.080 1.00 98.00 99 TYR A CA 1
ATOM 759 C C . TYR A 1 99 ? 14.117 1.254 -8.688 1.00 98.00 99 TYR A C 1
ATOM 761 O O . TYR A 1 99 ? 14.018 0.243 -7.994 1.00 98.00 99 TYR A O 1
ATOM 769 N N . TYR A 1 100 ? 14.416 1.216 -9.985 1.00 97.25 100 TYR A N 1
ATOM 770 C CA . TYR A 1 100 ? 14.594 -0.006 -10.766 1.00 97.25 100 TYR A CA 1
ATOM 771 C C . TYR A 1 100 ? 16.085 -0.252 -11.014 1.00 97.25 100 TYR A C 1
ATOM 773 O O . TYR A 1 100 ? 16.769 0.579 -11.619 1.00 97.25 100 TYR A O 1
ATOM 781 N N . PHE A 1 101 ? 16.591 -1.407 -10.574 1.00 97.25 101 PHE A N 1
ATOM 782 C CA . PHE A 1 101 ? 18.024 -1.729 -10.629 1.00 97.25 101 PHE A CA 1
ATOM 783 C C . PHE A 1 101 ? 18.544 -1.976 -12.052 1.00 97.25 101 PHE A C 1
ATOM 785 O O . PHE A 1 101 ? 19.743 -1.884 -12.289 1.00 97.25 101 PHE A O 1
ATOM 792 N N . SER A 1 102 ? 17.655 -2.229 -13.014 1.00 94.44 102 SER A N 1
ATOM 793 C CA . SER A 1 102 ? 17.986 -2.329 -14.442 1.00 94.44 102 SER A CA 1
ATOM 794 C C . SER A 1 102 ? 18.440 -0.998 -15.063 1.00 94.44 102 SER A C 1
ATOM 796 O O . SER A 1 102 ? 18.851 -0.967 -16.221 1.00 94.44 102 SER A O 1
ATOM 798 N N . GLY A 1 103 ? 18.310 0.120 -14.337 1.00 93.44 103 GLY A N 1
ATOM 799 C CA . GLY A 1 103 ? 18.528 1.466 -14.870 1.00 93.44 103 GLY A CA 1
ATOM 800 C C . GLY A 1 103 ? 17.365 1.985 -15.722 1.00 93.44 103 GLY A C 1
ATOM 801 O O . GLY A 1 103 ? 17.406 3.133 -16.162 1.00 93.44 103 GLY A O 1
ATOM 802 N N . LYS A 1 104 ? 16.313 1.176 -15.914 1.00 93.12 104 LYS A N 1
ATOM 803 C CA . LYS A 1 104 ? 15.133 1.499 -16.722 1.00 93.12 104 LYS A CA 1
ATOM 804 C C . LYS A 1 104 ? 13.866 1.411 -15.873 1.00 93.12 104 LYS A C 1
ATOM 806 O O . LYS A 1 104 ? 13.571 0.385 -15.267 1.00 93.12 104 LYS A O 1
ATOM 811 N N . ARG A 1 105 ? 13.083 2.481 -15.825 1.00 93.75 105 ARG A N 1
ATOM 812 C CA . ARG A 1 105 ? 11.811 2.546 -15.105 1.00 93.75 105 ARG A CA 1
ATOM 813 C C . ARG A 1 105 ? 10.810 1.598 -15.752 1.00 93.75 105 ARG A C 1
ATOM 815 O O . ARG A 1 105 ? 10.802 1.465 -16.972 1.00 93.75 105 ARG A O 1
ATOM 822 N N . ILE A 1 106 ? 9.944 0.998 -14.936 1.00 92.44 106 ILE A N 1
ATOM 823 C CA . ILE A 1 106 ? 8.845 0.134 -15.402 1.00 92.44 106 ILE A CA 1
ATOM 824 C C . ILE A 1 106 ? 9.369 -0.921 -16.396 1.00 92.44 106 ILE A C 1
ATOM 826 O O . ILE A 1 106 ? 8.857 -1.096 -17.502 1.00 92.44 106 ILE A O 1
ATOM 830 N N . SER A 1 107 ? 10.458 -1.579 -16.010 1.00 93.56 107 SER A N 1
ATOM 831 C CA . SER A 1 107 ? 11.099 -2.633 -16.791 1.00 93.56 107 SER A CA 1
ATOM 832 C C . SER A 1 107 ? 11.209 -3.910 -15.971 1.00 93.56 107 SER A C 1
ATOM 834 O O . SER A 1 107 ? 10.989 -3.885 -14.754 1.00 93.56 107 SER A O 1
ATOM 836 N N . ASP A 1 108 ? 11.529 -5.004 -16.657 1.00 95.75 108 ASP A N 1
ATOM 837 C CA . ASP A 1 108 ? 11.860 -6.271 -16.025 1.00 95.75 108 ASP A CA 1
ATOM 838 C C . ASP A 1 108 ? 13.059 -6.134 -15.089 1.00 95.75 108 ASP A C 1
ATOM 840 O O . ASP A 1 108 ? 14.095 -5.561 -15.443 1.00 95.75 108 ASP A O 1
ATOM 844 N N . GLY A 1 109 ? 12.934 -6.724 -13.906 1.00 96.88 109 GLY A N 1
ATOM 845 C CA . GLY A 1 109 ? 14.032 -6.878 -12.967 1.00 96.88 109 GLY A CA 1
ATOM 846 C C . GLY A 1 109 ? 13.680 -6.465 -11.550 1.00 96.88 109 GLY A C 1
ATOM 847 O O . GLY A 1 109 ? 12.526 -6.235 -11.186 1.00 96.88 109 GLY A O 1
ATOM 848 N N . TYR A 1 110 ? 14.716 -6.382 -10.723 1.00 98.25 110 TYR A N 1
ATOM 849 C CA . TYR A 1 110 ? 14.557 -6.011 -9.329 1.00 98.25 110 TYR A CA 1
ATOM 850 C C . TYR A 1 110 ? 14.247 -4.518 -9.173 1.00 98.25 110 TYR A C 1
ATOM 852 O O . TYR A 1 110 ? 14.755 -3.669 -9.916 1.00 98.25 110 TYR A O 1
ATOM 860 N N . TYR A 1 111 ? 13.490 -4.192 -8.132 1.00 97.69 111 TYR A N 1
ATOM 861 C CA . TYR A 1 111 ? 13.241 -2.823 -7.698 1.00 97.69 111 TYR A CA 1
ATOM 862 C C . TYR A 1 111 ? 13.296 -2.707 -6.176 1.00 97.69 111 TYR A C 1
ATOM 864 O O . TYR A 1 111 ? 13.114 -3.684 -5.444 1.00 97.69 111 TYR A O 1
ATOM 872 N N . CYS A 1 112 ? 13.519 -1.486 -5.701 1.00 98.06 112 CYS A N 1
ATOM 873 C CA . CYS A 1 112 ? 13.210 -1.099 -4.334 1.00 98.06 112 CYS A CA 1
ATOM 874 C C . CYS A 1 112 ? 12.117 -0.031 -4.329 1.00 98.06 112 CYS A C 1
ATOM 876 O O . CYS A 1 112 ? 11.988 0.759 -5.269 1.00 98.06 112 CYS A O 1
ATOM 878 N N . SER A 1 113 ? 11.303 -0.031 -3.280 1.00 97.62 113 SER A N 1
ATOM 879 C CA . SER A 1 113 ? 10.235 0.939 -3.089 1.00 97.62 113 SER A CA 1
ATOM 880 C C . SER A 1 113 ? 10.288 1.530 -1.693 1.00 97.62 113 SER A C 1
ATOM 882 O O . SER A 1 113 ? 10.538 0.819 -0.720 1.00 97.62 113 SER A O 1
ATOM 884 N N . ALA A 1 114 ? 10.028 2.829 -1.610 1.00 97.69 114 ALA A N 1
ATOM 885 C CA . ALA A 1 114 ? 9.770 3.535 -0.369 1.00 97.69 114 ALA A CA 1
ATOM 886 C C . ALA A 1 114 ? 8.422 4.243 -0.477 1.00 97.69 114 ALA A C 1
ATOM 888 O O . ALA A 1 114 ? 8.131 4.863 -1.501 1.00 97.69 114 ALA A O 1
ATOM 889 N N . SER A 1 115 ? 7.598 4.177 0.562 1.00 96.00 115 SER A N 1
ATOM 890 C CA . SER A 1 115 ? 6.272 4.793 0.546 1.00 96.00 115 SER A CA 1
ATOM 891 C C . SER A 1 115 ? 5.928 5.476 1.856 1.00 96.00 115 SER A C 1
ATOM 893 O O . SER A 1 115 ? 6.357 5.038 2.922 1.00 96.00 115 SER A O 1
ATOM 895 N N . ILE A 1 116 ? 5.117 6.524 1.766 1.00 95.25 116 ILE A N 1
ATOM 896 C CA . ILE A 1 116 ? 4.552 7.227 2.916 1.00 95.25 116 ILE A CA 1
ATOM 897 C C . ILE A 1 116 ? 3.058 7.387 2.672 1.00 95.25 116 ILE A C 1
ATOM 899 O O . ILE A 1 116 ? 2.654 7.927 1.640 1.00 95.25 116 ILE A O 1
ATOM 903 N N . HIS A 1 117 ? 2.246 6.956 3.628 1.00 92.75 117 HIS A N 1
ATOM 904 C CA . HIS A 1 117 ? 0.792 7.016 3.575 1.00 92.75 117 HIS A CA 1
ATOM 905 C C . HIS A 1 117 ? 0.238 7.735 4.798 1.00 92.75 117 HIS A C 1
ATOM 907 O O . HIS A 1 117 ? 0.705 7.534 5.915 1.00 92.75 117 HIS A O 1
ATOM 913 N N . GLY A 1 118 ? -0.788 8.551 4.584 1.00 91.38 118 GLY A N 1
ATOM 914 C CA . GLY A 1 118 ? -1.692 8.985 5.639 1.00 91.38 118 GLY A CA 1
ATOM 915 C C . GLY A 1 118 ? -2.818 7.970 5.798 1.00 91.38 118 GLY A C 1
ATOM 916 O O . GLY A 1 118 ? -3.368 7.493 4.804 1.00 91.38 118 GLY A O 1
ATOM 917 N N . ILE A 1 119 ? -3.154 7.652 7.041 1.00 87.88 119 ILE A N 1
ATOM 918 C CA . ILE A 1 119 ? -4.202 6.712 7.431 1.00 87.88 119 ILE A CA 1
ATOM 919 C C . ILE A 1 119 ? -5.272 7.461 8.218 1.00 87.88 119 ILE A C 1
ATOM 921 O O . ILE A 1 119 ? -4.952 8.235 9.120 1.00 87.88 119 ILE A O 1
ATOM 925 N N . SER A 1 120 ? -6.536 7.183 7.908 1.00 87.69 120 SER A N 1
ATOM 926 C CA . SER A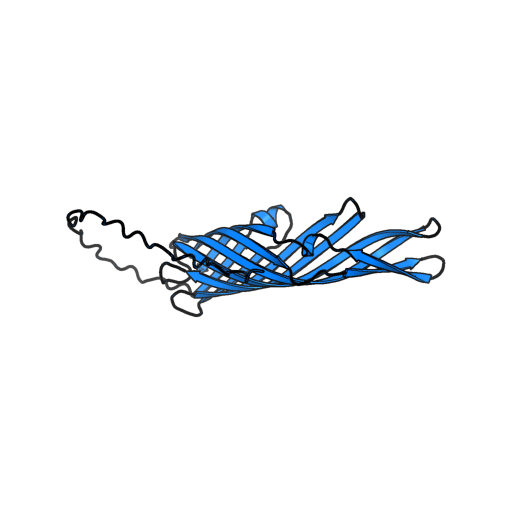 1 120 ? -7.696 7.589 8.708 1.00 87.69 120 SER A CA 1
ATOM 927 C C . SER A 1 120 ? -8.508 6.337 9.026 1.00 87.69 120 SER A C 1
ATOM 929 O O . SER A 1 120 ? -9.242 5.837 8.184 1.00 87.69 120 SER A O 1
ATOM 931 N N . ALA A 1 121 ? -8.320 5.773 10.214 1.00 85.12 121 ALA A N 1
ATOM 932 C CA . ALA A 1 121 ? -9.061 4.613 10.683 1.00 85.12 121 ALA A CA 1
ATOM 933 C C . ALA A 1 121 ? -10.407 5.062 11.259 1.00 85.12 121 ALA A C 1
ATOM 935 O O . ALA A 1 121 ? -10.461 5.737 12.285 1.00 85.12 121 ALA A O 1
ATOM 936 N N . GLN A 1 122 ? -11.495 4.668 10.608 1.00 88.00 122 GLN A N 1
ATOM 937 C CA . GLN A 1 122 ? -12.845 4.794 11.145 1.00 88.00 122 GLN A CA 1
ATOM 938 C C . GLN A 1 122 ? -13.123 3.586 12.028 1.00 88.00 122 GLN A C 1
ATOM 940 O O . GLN A 1 122 ? -12.928 2.450 11.593 1.00 88.00 122 GLN A O 1
ATOM 945 N N . ILE A 1 123 ? -13.564 3.839 13.255 1.00 86.62 123 ILE A N 1
ATOM 946 C CA . ILE A 1 123 ? -13.785 2.808 14.264 1.00 86.62 123 ILE A CA 1
ATOM 947 C C . ILE A 1 123 ? -15.243 2.867 14.679 1.00 86.62 123 ILE A C 1
ATOM 949 O O . ILE A 1 123 ? -15.747 3.924 15.069 1.00 86.62 123 ILE A O 1
ATOM 953 N N . THR A 1 124 ? -15.913 1.727 14.607 1.00 88.75 124 THR A N 1
ATOM 954 C CA . THR A 1 124 ? -17.270 1.555 15.113 1.00 88.75 124 THR A CA 1
ATOM 955 C C . THR A 1 124 ? -17.305 0.414 16.111 1.00 88.75 124 THR A C 1
ATOM 957 O O . THR A 1 124 ? -16.626 -0.590 15.930 1.00 88.75 124 THR A O 1
ATOM 960 N N . GLY A 1 125 ? -18.089 0.563 17.169 1.00 86.31 125 GLY A N 1
ATOM 961 C CA . GLY A 1 125 ? -18.250 -0.463 18.191 1.00 86.31 125 GLY A CA 1
ATOM 962 C C . GLY A 1 125 ? -19.570 -0.317 18.922 1.00 86.31 125 GLY A C 1
ATOM 963 O O . GLY A 1 125 ? -20.344 0.599 18.643 1.00 86.31 125 GLY A O 1
ATOM 964 N N . SER A 1 126 ? -19.803 -1.189 19.893 1.00 84.81 126 SER A N 1
ATOM 965 C CA . SER A 1 126 ? -20.966 -1.107 20.774 1.00 84.81 126 SER A CA 1
ATOM 966 C C . SER A 1 126 ? -20.557 -1.317 22.223 1.00 84.81 126 SER A C 1
ATOM 968 O O . SER A 1 126 ? -19.746 -2.195 22.515 1.00 84.81 126 SER A O 1
ATOM 970 N N . THR A 1 127 ? -21.151 -0.559 23.139 1.00 83.38 127 THR A N 1
ATOM 971 C CA . THR A 1 127 ? -20.997 -0.768 24.584 1.00 83.38 127 THR A CA 1
ATOM 972 C C . THR A 1 127 ? -22.353 -0.823 25.274 1.00 83.38 127 THR A C 1
ATOM 974 O O . THR A 1 127 ? -23.364 -0.407 24.709 1.00 83.38 127 THR A O 1
ATOM 977 N N . VAL A 1 128 ? -22.386 -1.331 26.505 1.00 82.44 128 VAL A N 1
ATOM 978 C CA . VAL A 1 128 ? -23.593 -1.347 27.337 1.00 82.44 128 VAL A CA 1
ATOM 979 C C . VAL A 1 128 ? -23.438 -0.324 28.454 1.00 82.44 128 VAL A C 1
ATOM 981 O O . VAL A 1 128 ? -22.573 -0.460 29.315 1.00 82.44 128 VAL A O 1
ATOM 984 N N . PHE A 1 129 ? -24.313 0.680 28.479 1.00 78.12 129 PHE A N 1
ATOM 985 C CA . PHE A 1 129 ? -24.379 1.669 29.555 1.00 78.12 129 PHE A CA 1
ATOM 986 C C . PHE A 1 129 ? -25.779 1.670 30.154 1.00 78.12 129 PHE A C 1
ATOM 988 O O . PHE A 1 129 ? -26.768 1.821 29.439 1.00 78.12 129 PHE A O 1
ATOM 995 N N . GLN A 1 130 ? -25.867 1.465 31.471 1.00 84.31 130 GLN A N 1
ATOM 996 C CA . GLN A 1 130 ? -27.145 1.378 32.192 1.00 84.31 130 GLN A CA 1
ATOM 997 C C . GLN A 1 130 ? -28.141 0.386 31.549 1.00 84.31 130 GLN A C 1
ATOM 999 O O . GLN A 1 130 ? -29.344 0.630 31.501 1.00 84.31 130 GLN A O 1
ATOM 1004 N N . GLY A 1 131 ? -27.635 -0.737 31.025 1.00 82.88 131 GLY A N 1
ATOM 1005 C CA . GLY A 1 131 ? -28.450 -1.778 30.388 1.00 82.88 131 GLY A CA 1
ATOM 1006 C C . GLY A 1 131 ? -28.923 -1.466 28.963 1.00 82.88 131 GLY A C 1
ATOM 1007 O O . GLY A 1 131 ? -29.652 -2.270 28.390 1.00 82.88 131 GLY A O 1
ATOM 1008 N N . GLN A 1 132 ? -28.515 -0.339 28.373 1.00 81.94 132 GLN A N 1
ATOM 1009 C CA . GLN A 1 132 ? -28.803 0.010 26.979 1.00 81.94 132 GLN A CA 1
ATOM 1010 C C . GLN A 1 132 ? -27.563 -0.208 26.110 1.00 81.94 132 GLN A C 1
ATOM 1012 O O . GLN A 1 132 ? -26.461 0.180 26.501 1.00 81.94 132 GLN A O 1
ATOM 1017 N N . SER A 1 133 ? -27.750 -0.812 24.933 1.00 85.62 133 SER A N 1
ATOM 1018 C CA . SER A 1 133 ? -26.706 -0.887 23.906 1.00 85.62 133 SER A CA 1
ATOM 1019 C C . SER A 1 133 ? -26.527 0.482 23.260 1.00 85.62 133 SER A C 1
ATOM 1021 O O . SER A 1 133 ? -27.510 1.132 22.898 1.00 85.62 133 SER A O 1
ATOM 1023 N N . ILE A 1 134 ? -25.280 0.916 23.125 1.00 86.06 134 ILE A N 1
ATOM 1024 C CA . ILE A 1 134 ? -24.907 2.216 22.574 1.00 86.06 134 ILE A CA 1
ATOM 1025 C C . ILE A 1 134 ? -23.869 2.000 21.496 1.00 86.06 134 ILE A C 1
ATOM 1027 O O . ILE A 1 134 ? -22.803 1.442 21.762 1.00 86.06 134 ILE A O 1
ATOM 1031 N N . ASP A 1 135 ? -24.176 2.505 20.308 1.00 88.81 135 ASP A N 1
ATOM 1032 C CA . ASP A 1 135 ? -23.235 2.535 19.204 1.00 88.81 135 ASP A CA 1
ATOM 1033 C C . ASP A 1 135 ? -22.204 3.638 19.431 1.00 88.81 135 ASP A C 1
ATOM 1035 O O . ASP A 1 135 ? -22.524 4.790 19.746 1.00 88.81 135 ASP A O 1
ATOM 1039 N N . LEU A 1 136 ? -20.949 3.264 19.249 1.00 86.69 136 LEU A N 1
ATOM 1040 C CA . LEU A 1 136 ? -19.783 4.104 19.412 1.00 86.69 136 LEU A CA 1
ATOM 1041 C C . LEU A 1 136 ? -19.135 4.344 18.052 1.00 86.69 136 LEU A C 1
ATOM 1043 O O . LEU A 1 136 ? -18.990 3.416 17.253 1.00 86.69 136 LEU A O 1
ATOM 1047 N N . LYS A 1 137 ? -18.721 5.586 17.794 1.00 90.12 137 LYS A N 1
ATOM 1048 C CA . LYS A 1 137 ? -17.971 5.962 16.590 1.00 90.12 137 LYS A CA 1
ATOM 1049 C C . LYS A 1 137 ? -16.767 6.813 16.950 1.00 90.12 137 LYS A C 1
ATOM 1051 O O . LYS A 1 137 ? -16.869 7.705 17.793 1.00 90.12 137 LYS A O 1
ATOM 1056 N N . GLY A 1 138 ? -15.652 6.576 16.277 1.00 87.81 138 GLY A N 1
ATOM 1057 C CA . GLY A 1 138 ? -14.461 7.408 16.392 1.00 87.81 138 GLY A CA 1
ATOM 1058 C C . GLY A 1 138 ? -13.596 7.359 15.144 1.00 87.81 138 GLY A C 1
ATOM 1059 O O . GLY A 1 138 ? -13.818 6.562 14.231 1.00 87.81 138 GLY A O 1
ATOM 1060 N N . GLU A 1 139 ? -12.606 8.242 15.121 1.00 87.12 139 GLU A N 1
ATOM 1061 C CA . GLU A 1 139 ? -11.601 8.320 14.068 1.00 87.12 139 GLU A CA 1
ATOM 1062 C C . GLU A 1 139 ? -10.211 8.354 14.707 1.00 87.12 139 GLU A C 1
ATOM 1064 O O . GLU A 1 139 ? -9.976 9.090 15.665 1.00 87.12 139 GLU A O 1
ATOM 1069 N N . ALA A 1 140 ? -9.292 7.572 14.152 1.00 84.56 140 ALA A N 1
ATOM 1070 C CA . ALA A 1 140 ? -7.872 7.591 14.467 1.00 84.56 140 ALA A CA 1
ATOM 1071 C C . ALA A 1 140 ? -7.081 7.982 13.217 1.00 84.56 140 ALA A C 1
ATOM 1073 O O . ALA A 1 140 ? -7.375 7.512 12.120 1.00 84.56 140 ALA A O 1
ATOM 1074 N N . LYS A 1 141 ? -6.044 8.808 13.371 1.00 86.25 141 LYS A N 1
ATOM 1075 C CA . LYS A 1 141 ? -5.149 9.185 12.270 1.00 86.25 141 LYS A CA 1
ATOM 1076 C C . LYS A 1 141 ? -3.730 8.747 12.568 1.00 86.25 141 LYS A C 1
ATOM 1078 O O . LYS A 1 141 ? -3.268 8.890 13.694 1.00 86.25 141 LYS A O 1
ATOM 1083 N N . ALA A 1 142 ? -3.043 8.256 11.549 1.00 85.62 142 ALA A N 1
ATOM 1084 C CA . ALA A 1 142 ? -1.645 7.869 11.654 1.00 85.62 142 ALA A CA 1
ATOM 1085 C C . ALA A 1 142 ? -0.922 8.033 10.318 1.00 85.62 142 ALA A C 1
ATOM 1087 O O . ALA A 1 142 ? -1.543 8.116 9.260 1.00 85.62 142 ALA A O 1
ATOM 1088 N N . GLY A 1 143 ? 0.402 8.078 10.370 1.00 88.94 143 GLY A N 1
ATOM 1089 C CA . GLY A 1 143 ? 1.262 7.887 9.211 1.00 88.94 143 GLY A CA 1
ATOM 1090 C C . GLY A 1 143 ? 1.674 6.424 9.095 1.00 88.94 143 GLY A C 1
ATOM 1091 O O . GLY A 1 143 ? 1.745 5.707 10.090 1.00 88.94 143 GLY A O 1
ATOM 1092 N N . MET A 1 144 ? 1.974 5.981 7.884 1.00 89.44 144 MET A N 1
ATOM 1093 C CA . MET A 1 144 ? 2.551 4.673 7.604 1.00 89.44 144 MET A CA 1
ATOM 1094 C C . MET A 1 144 ? 3.712 4.836 6.632 1.00 89.44 144 MET A C 1
ATOM 1096 O O . MET A 1 144 ? 3.589 5.497 5.606 1.00 89.44 144 MET A O 1
ATOM 1100 N N . PHE A 1 145 ? 4.843 4.235 6.968 1.00 92.88 145 PHE A N 1
ATOM 1101 C CA . PHE A 1 145 ? 6.077 4.249 6.199 1.00 92.88 145 PHE A CA 1
ATOM 1102 C C . PHE A 1 145 ? 6.374 2.836 5.730 1.00 92.88 145 PHE A C 1
ATOM 1104 O O . PHE A 1 145 ? 6.354 1.910 6.535 1.00 92.88 145 PHE A O 1
ATOM 1111 N N . GLY A 1 146 ? 6.653 2.669 4.444 1.00 94.19 146 GLY A N 1
ATOM 1112 C CA . GLY A 1 146 ? 6.937 1.375 3.837 1.00 94.19 146 GLY A CA 1
ATOM 1113 C C . GLY A 1 146 ? 8.300 1.354 3.174 1.00 94.19 146 GLY A C 1
ATOM 1114 O O . GLY A 1 146 ? 8.680 2.322 2.514 1.00 94.19 146 GLY A O 1
ATOM 1115 N N . LEU A 1 147 ? 9.005 0.235 3.315 1.00 97.00 147 LEU A N 1
ATOM 1116 C CA . LEU A 1 147 ? 10.174 -0.110 2.510 1.00 97.00 147 LEU A CA 1
ATOM 1117 C C . LEU A 1 147 ? 9.994 -1.514 1.947 1.00 97.00 147 LEU A C 1
ATOM 1119 O O . LEU A 1 147 ? 9.597 -2.428 2.670 1.00 97.00 147 LEU A O 1
ATOM 1123 N N . MET A 1 148 ? 10.300 -1.692 0.666 1.00 96.88 148 MET A N 1
ATOM 1124 C CA . MET A 1 148 ? 10.077 -2.949 -0.043 1.00 96.88 148 MET A CA 1
ATOM 1125 C C . MET A 1 148 ? 11.184 -3.230 -1.051 1.00 96.88 148 MET A C 1
ATOM 1127 O O . MET A 1 148 ? 11.723 -2.315 -1.675 1.00 96.88 148 MET A O 1
ATOM 1131 N N . LEU A 1 149 ? 11.477 -4.510 -1.240 1.00 98.12 149 LEU A N 1
ATOM 1132 C CA . LEU A 1 149 ? 12.288 -5.033 -2.330 1.00 98.12 149 LEU A CA 1
ATOM 1133 C C . LEU A 1 149 ? 11.462 -6.048 -3.105 1.00 98.12 149 LEU A C 1
ATOM 1135 O O . LEU A 1 149 ? 10.745 -6.847 -2.508 1.00 98.12 149 LEU A O 1
ATOM 1139 N N . GLY A 1 150 ? 11.569 -6.038 -4.425 1.00 97.75 150 GLY A N 1
ATOM 1140 C CA . GLY A 1 150 ? 10.800 -6.960 -5.244 1.00 97.75 150 GLY A CA 1
ATOM 1141 C C . GLY A 1 150 ? 11.373 -7.169 -6.626 1.00 97.75 150 GLY A C 1
ATOM 1142 O O . GLY A 1 150 ? 12.398 -6.596 -6.993 1.00 97.75 150 GLY A O 1
ATOM 1143 N N . HIS A 1 151 ? 10.683 -8.008 -7.382 1.00 98.06 151 HIS A N 1
ATOM 1144 C CA . HIS A 1 151 ? 10.911 -8.247 -8.792 1.00 98.06 151 HIS A CA 1
ATOM 1145 C C . HIS A 1 151 ? 9.676 -7.818 -9.587 1.00 98.06 151 HIS A C 1
ATOM 1147 O O . HIS A 1 151 ? 8.536 -8.033 -9.171 1.00 98.06 151 HIS A O 1
ATOM 1153 N N . HIS A 1 152 ? 9.918 -7.199 -10.732 1.00 97.12 152 HIS A N 1
ATOM 1154 C CA . HIS A 1 152 ? 8.915 -6.729 -11.668 1.00 97.12 152 HIS A CA 1
ATOM 1155 C C . HIS A 1 152 ? 9.074 -7.500 -12.977 1.00 97.12 152 HIS A C 1
ATOM 1157 O O . HIS A 1 152 ? 10.189 -7.631 -13.478 1.00 97.12 152 HIS A O 1
ATOM 1163 N N . TRP A 1 153 ? 7.972 -8.035 -13.494 1.00 97.44 153 TRP A N 1
ATOM 1164 C CA . TRP A 1 153 ? 7.896 -8.655 -14.813 1.00 97.44 153 TRP A CA 1
ATOM 1165 C C . TRP A 1 153 ? 7.047 -7.776 -15.722 1.00 97.44 153 TRP A C 1
ATOM 1167 O O . TRP A 1 153 ? 5.928 -7.431 -15.347 1.00 97.44 153 TRP A O 1
ATOM 1177 N N . VAL A 1 154 ? 7.555 -7.405 -16.891 1.00 95.56 154 VAL A N 1
ATOM 1178 C CA . VAL A 1 154 ? 6.931 -6.483 -17.838 1.00 95.56 154 VAL A CA 1
ATOM 1179 C C . VAL A 1 154 ? 6.956 -7.103 -19.223 1.00 95.56 154 VAL A C 1
ATOM 1181 O O . VAL A 1 154 ? 7.999 -7.253 -19.844 1.00 95.56 154 VAL A O 1
ATOM 1184 N N . TRP A 1 155 ? 5.782 -7.410 -19.751 1.00 94.94 155 TRP A N 1
ATOM 1185 C CA . TRP A 1 155 ? 5.647 -7.939 -21.100 1.00 94.94 155 TRP A CA 1
ATOM 1186 C C . TRP A 1 155 ? 5.588 -6.807 -22.126 1.00 94.94 155 TRP A C 1
ATOM 1188 O O . TRP A 1 155 ? 5.216 -5.673 -21.811 1.00 94.94 155 TRP A O 1
ATOM 1198 N N . ASP A 1 156 ? 5.887 -7.124 -23.387 1.00 91.19 156 ASP A N 1
ATOM 1199 C CA . ASP A 1 156 ? 5.853 -6.159 -24.494 1.00 91.19 156 ASP A CA 1
ATOM 1200 C C . ASP A 1 156 ? 4.500 -5.451 -24.625 1.00 91.19 156 ASP A C 1
ATOM 1202 O O . ASP A 1 156 ? 4.459 -4.247 -24.882 1.00 91.19 156 ASP A O 1
ATOM 1206 N N . SER A 1 157 ? 3.404 -6.157 -24.326 1.00 93.31 157 SER A N 1
ATOM 1207 C CA . SER A 1 157 ? 2.040 -5.614 -24.314 1.00 93.31 157 SER A CA 1
ATOM 1208 C C . SER A 1 157 ? 1.830 -4.458 -23.330 1.00 93.31 157 SER A C 1
ATOM 1210 O O . SER A 1 157 ? 0.852 -3.730 -23.461 1.00 93.31 157 SER A O 1
ATOM 1212 N N . GLY A 1 158 ? 2.719 -4.280 -22.349 1.00 94.12 158 GLY A N 1
ATOM 1213 C CA . GLY A 1 158 ? 2.545 -3.353 -21.233 1.00 94.12 158 GLY A CA 1
ATOM 1214 C C . GLY A 1 158 ? 1.934 -4.009 -19.998 1.00 94.12 158 GLY A C 1
ATOM 1215 O O . GLY A 1 158 ? 2.043 -3.449 -18.905 1.00 94.12 158 GLY A O 1
ATOM 1216 N N . PHE A 1 159 ? 1.370 -5.214 -20.131 1.00 96.88 159 PHE A N 1
ATOM 1217 C CA . PHE A 1 159 ? 1.005 -6.026 -18.975 1.00 96.88 159 PHE A CA 1
ATOM 1218 C C . PHE A 1 159 ? 2.222 -6.214 -18.070 1.00 96.88 159 PHE A C 1
ATOM 1220 O O . PHE A 1 159 ? 3.331 -6.449 -18.556 1.00 96.88 159 PHE A O 1
ATOM 1227 N N . ASN A 1 160 ? 2.023 -6.108 -16.761 1.00 97.00 160 ASN A N 1
ATOM 1228 C CA . ASN A 1 160 ? 3.083 -6.333 -15.795 1.00 97.00 160 ASN A CA 1
ATOM 1229 C C . ASN A 1 160 ? 2.592 -6.996 -14.512 1.00 97.00 160 ASN A C 1
ATOM 1231 O O . ASN A 1 160 ? 1.408 -6.965 -14.174 1.00 97.00 160 ASN A O 1
ATOM 1235 N N . MET A 1 161 ? 3.537 -7.602 -13.802 1.00 97.94 161 MET A N 1
ATOM 1236 C CA . MET A 1 161 ? 3.339 -8.217 -12.497 1.00 97.94 161 MET A CA 1
ATOM 1237 C C . MET A 1 161 ? 4.465 -7.806 -11.554 1.00 97.94 161 MET A C 1
ATOM 1239 O O . MET A 1 161 ? 5.625 -7.773 -11.958 1.00 97.94 161 MET A O 1
ATOM 1243 N N . THR A 1 162 ? 4.148 -7.543 -10.289 1.00 96.94 162 THR A N 1
ATOM 1244 C CA . THR A 1 162 ? 5.141 -7.323 -9.230 1.00 96.94 162 THR A CA 1
ATOM 1245 C C . THR A 1 162 ? 5.014 -8.381 -8.148 1.00 96.94 162 THR A C 1
ATOM 1247 O O . THR A 1 162 ? 3.912 -8.777 -7.765 1.00 96.94 162 THR A O 1
ATOM 1250 N N . LEU A 1 163 ? 6.159 -8.820 -7.635 1.00 97.38 163 LEU A N 1
ATOM 1251 C CA . LEU A 1 163 ? 6.258 -9.577 -6.396 1.00 97.38 163 LEU A CA 1
ATOM 1252 C C . LEU A 1 163 ? 7.296 -8.897 -5.514 1.00 97.38 163 LEU A C 1
ATOM 1254 O O . LEU A 1 163 ? 8.464 -8.819 -5.892 1.00 97.38 163 LEU A O 1
ATOM 1258 N N . GLY A 1 164 ? 6.888 -8.423 -4.345 1.00 96.19 164 GLY A N 1
ATOM 1259 C CA . GLY A 1 164 ? 7.761 -7.722 -3.415 1.00 96.19 164 GLY A CA 1
ATOM 1260 C C . GLY A 1 164 ? 7.543 -8.161 -1.979 1.00 96.19 164 GLY A C 1
ATOM 1261 O O . GLY A 1 164 ? 6.459 -8.592 -1.604 1.00 96.19 164 GLY A O 1
ATOM 1262 N N . ALA A 1 165 ? 8.581 -8.041 -1.165 1.00 96.81 165 ALA A N 1
ATOM 1263 C CA . ALA A 1 165 ? 8.516 -8.234 0.272 1.00 96.81 165 ALA A CA 1
ATOM 1264 C C . ALA A 1 165 ? 9.124 -7.021 0.977 1.00 96.81 165 ALA A C 1
ATOM 1266 O O . ALA A 1 165 ? 10.080 -6.406 0.496 1.00 96.81 165 ALA A O 1
ATOM 1267 N N . GLY A 1 166 ? 8.551 -6.650 2.113 1.00 95.12 166 GLY A N 1
ATOM 1268 C CA . GLY A 1 166 ? 8.928 -5.426 2.795 1.00 95.12 166 GLY A CA 1
ATOM 1269 C C . GLY A 1 166 ? 8.408 -5.336 4.214 1.00 95.12 166 GLY A C 1
ATOM 1270 O O . GLY A 1 166 ? 7.900 -6.301 4.785 1.00 95.12 166 GLY A O 1
ATOM 1271 N N . LEU A 1 167 ? 8.545 -4.143 4.773 1.00 94.12 167 LEU A N 1
ATOM 1272 C CA . LEU A 1 167 ? 8.064 -3.796 6.099 1.00 94.12 167 LEU A CA 1
ATOM 1273 C C . LEU A 1 167 ? 7.302 -2.481 6.015 1.00 94.12 167 LEU A C 1
ATOM 1275 O O . LEU A 1 167 ? 7.770 -1.531 5.383 1.00 94.12 167 LEU A O 1
ATOM 1279 N N . TYR A 1 168 ? 6.166 -2.428 6.701 1.00 89.81 168 TYR A N 1
ATOM 1280 C CA . TYR A 1 168 ? 5.475 -1.185 7.011 1.00 89.81 168 TYR A CA 1
ATOM 1281 C C . TYR A 1 168 ? 5.594 -0.884 8.496 1.00 89.81 168 TYR A C 1
ATOM 1283 O O . TYR A 1 168 ? 5.432 -1.775 9.322 1.00 89.81 168 TYR A O 1
ATOM 1291 N N . SER A 1 169 ? 5.865 0.369 8.832 1.00 89.44 169 SER A N 1
ATOM 1292 C CA . SER A 1 169 ? 5.881 0.880 10.198 1.00 89.44 169 SER A CA 1
ATOM 1293 C C . SER A 1 169 ? 4.944 2.072 10.299 1.00 89.44 169 SER A C 1
ATOM 1295 O O . SER A 1 169 ? 4.799 2.833 9.345 1.00 89.44 169 SER A O 1
ATOM 1297 N N . PHE A 1 170 ? 4.302 2.245 11.444 1.00 85.88 170 PHE A N 1
ATOM 1298 C CA . PHE A 1 170 ? 3.284 3.267 11.640 1.00 85.88 170 PHE A CA 1
ATOM 1299 C C . PHE A 1 170 ? 3.801 4.353 12.580 1.00 85.88 170 PHE A C 1
ATOM 1301 O O . PHE A 1 170 ? 4.522 4.088 13.542 1.00 85.88 170 PHE A O 1
ATOM 1308 N N . SER A 1 171 ? 3.461 5.602 12.277 1.00 76.25 171 SER A N 1
ATOM 1309 C CA . SER A 1 171 ? 3.831 6.745 13.095 1.00 76.25 171 SER A CA 1
ATOM 1310 C C . SER A 1 171 ? 2.823 6.882 14.233 1.00 76.25 171 SER A C 1
ATOM 1312 O O . SER A 1 171 ? 1.670 7.232 13.979 1.00 76.25 171 SER A O 1
ATOM 1314 N N . THR A 1 172 ? 3.287 6.692 15.469 1.00 66.19 172 THR A N 1
ATOM 1315 C CA . THR A 1 172 ? 2.576 6.934 16.743 1.00 66.19 172 THR A CA 1
ATOM 1316 C C . THR A 1 172 ? 1.422 5.991 17.079 1.00 66.19 172 THR A C 1
ATOM 1318 O O . THR A 1 172 ? 0.879 5.319 16.215 1.00 66.19 172 THR A O 1
ATOM 1321 N N . GLU A 1 173 ? 1.091 5.942 18.371 1.00 62.59 173 GLU A N 1
ATOM 1322 C CA . GLU A 1 173 ? -0.049 5.236 18.951 1.00 62.59 173 GLU A CA 1
ATOM 1323 C C . GLU A 1 173 ? -1.314 6.077 18.738 1.00 62.59 173 GLU A C 1
ATOM 1325 O O . GLU A 1 173 ? -1.483 7.079 19.435 1.00 62.59 173 GLU A O 1
ATOM 1330 N N . PRO A 1 174 ? -2.204 5.758 17.785 1.00 62.06 174 PRO A N 1
ATOM 1331 C CA . PRO A 1 174 ? -3.442 6.497 17.703 1.00 62.06 174 PRO A CA 1
ATOM 1332 C C . PRO A 1 174 ? -4.365 5.965 18.790 1.00 62.06 174 PRO A C 1
ATOM 1334 O O . PRO A 1 174 ? -4.956 4.889 18.677 1.00 62.06 174 PRO A O 1
ATOM 1337 N N . GLU A 1 175 ? -4.478 6.740 19.854 1.00 69.94 175 GLU A N 1
ATOM 1338 C CA . GLU A 1 175 ? -5.660 6.693 20.692 1.00 69.94 175 GLU A CA 1
ATOM 1339 C C . GLU A 1 175 ? -6.834 7.224 19.866 1.00 69.94 175 GLU A C 1
ATOM 1341 O O . GLU A 1 175 ? -6.742 8.268 19.210 1.00 69.94 175 GLU A O 1
ATOM 1346 N N . ALA A 1 176 ? -7.941 6.489 19.869 1.00 77.00 176 ALA A N 1
ATOM 1347 C CA . ALA A 1 176 ? -9.192 6.974 19.317 1.00 77.00 176 ALA A CA 1
ATOM 1348 C C . ALA A 1 176 ? -10.157 7.272 20.456 1.00 77.00 176 ALA A C 1
ATOM 1350 O O . ALA A 1 176 ? -10.393 6.430 21.323 1.00 77.00 176 ALA A O 1
ATOM 1351 N N . THR A 1 177 ? -10.773 8.448 20.415 1.00 83.50 177 THR A N 1
ATOM 1352 C CA . THR A 1 177 ? -11.919 8.740 21.272 1.00 83.50 177 THR A CA 1
ATOM 1353 C C . THR A 1 177 ? -13.175 8.291 20.550 1.00 83.50 177 THR A C 1
ATOM 1355 O O . THR A 1 177 ? -13.616 8.912 19.581 1.00 83.50 177 THR A O 1
ATOM 1358 N N . LEU A 1 178 ? -13.755 7.197 21.026 1.00 82.12 178 LEU A N 1
ATOM 1359 C CA . LEU A 1 178 ? -15.066 6.748 20.605 1.00 82.12 178 LEU A CA 1
ATOM 1360 C C . LEU A 1 178 ? -16.135 7.551 21.333 1.00 82.12 178 LEU A C 1
ATOM 1362 O O . LEU A 1 178 ? -16.085 7.690 22.553 1.00 82.12 178 LEU A O 1
ATOM 1366 N N . THR A 1 179 ? -17.123 8.046 20.599 1.00 87.88 179 THR A N 1
ATOM 1367 C CA . THR A 1 179 ? -18.256 8.780 21.163 1.00 87.88 179 THR A CA 1
ATOM 1368 C C . THR A 1 179 ? -19.570 8.103 20.811 1.00 87.88 179 THR A C 1
ATOM 1370 O O . THR A 1 179 ? -19.735 7.568 19.713 1.00 87.88 179 THR A O 1
ATOM 1373 N N . GLY A 1 180 ? -20.505 8.124 21.756 1.00 86.06 180 GLY A N 1
ATOM 1374 C CA . GLY A 1 180 ? -21.871 7.647 21.570 1.00 86.06 180 GLY A CA 1
ATOM 1375 C C . GLY A 1 180 ? -22.850 8.452 22.409 1.00 86.06 180 GLY A C 1
ATOM 1376 O O . GLY A 1 180 ? -22.460 9.175 23.328 1.00 86.06 180 GLY A O 1
ATOM 1377 N N . THR A 1 181 ? -24.136 8.337 22.094 1.00 86.88 181 THR A N 1
ATOM 1378 C CA . THR A 1 181 ? -25.202 9.038 22.816 1.00 86.88 181 THR A CA 1
ATOM 1379 C C . THR A 1 181 ? -26.211 8.030 23.334 1.00 86.88 181 THR A C 1
ATOM 1381 O O . THR A 1 181 ? -26.763 7.250 22.561 1.00 86.88 181 THR A O 1
ATOM 1384 N N . VAL A 1 182 ? -26.478 8.071 24.640 1.00 83.19 182 VAL A N 1
ATOM 1385 C CA . VAL A 1 182 ? -27.539 7.273 25.262 1.00 83.19 182 VAL A CA 1
ATOM 1386 C C . VAL A 1 182 ? -28.888 7.749 24.702 1.00 83.19 182 VAL A C 1
ATOM 1388 O O . VAL A 1 182 ? -29.236 8.917 24.908 1.00 83.19 182 VAL A O 1
ATOM 1391 N N . PRO A 1 183 ? -29.689 6.897 24.038 1.00 81.38 183 PRO A N 1
ATOM 1392 C CA . PRO A 1 183 ? -30.930 7.341 23.399 1.00 81.38 183 PRO A CA 1
ATOM 1393 C C . PRO A 1 183 ? -31.947 7.933 24.383 1.00 81.38 183 PRO A C 1
ATOM 1395 O O . PRO A 1 183 ? -32.643 8.895 24.064 1.00 81.38 183 PRO A O 1
ATOM 1398 N N . SER A 1 184 ? -32.014 7.370 25.592 1.00 82.69 184 SER A N 1
ATOM 1399 C CA . SER A 1 184 ? -33.012 7.729 26.603 1.00 82.69 184 SER A CA 1
ATOM 1400 C C . SER A 1 184 ? -32.700 9.027 27.357 1.00 82.69 184 SER A C 1
ATOM 1402 O O . SER A 1 184 ? -33.617 9.784 27.664 1.00 82.69 184 SER A O 1
ATOM 1404 N N . THR A 1 185 ? -31.425 9.318 27.629 1.00 84.06 185 THR A N 1
ATOM 1405 C CA . THR A 1 185 ? -31.011 10.484 28.433 1.00 84.06 185 THR A CA 1
ATOM 1406 C C . THR A 1 185 ? -30.320 11.575 27.620 1.00 84.06 185 THR A C 1
ATOM 1408 O O . THR A 1 185 ? -30.075 12.662 28.140 1.00 84.06 185 THR A O 1
ATOM 1411 N N . ARG A 1 186 ? -29.974 11.294 26.356 1.00 84.00 186 ARG A N 1
ATOM 1412 C CA . ARG A 1 186 ? -29.097 12.123 25.509 1.00 84.00 186 ARG A CA 1
ATOM 1413 C C . ARG A 1 186 ? -27.726 12.407 26.132 1.00 84.00 186 ARG A C 1
ATOM 1415 O O . ARG A 1 186 ? -27.057 13.362 25.748 1.00 84.00 186 ARG A O 1
ATOM 1422 N N . THR A 1 187 ? -27.294 11.588 27.089 1.00 85.19 187 THR A N 1
ATOM 1423 C CA . THR A 1 187 ? -25.961 11.700 27.683 1.00 85.19 187 THR A CA 1
ATOM 1424 C C . THR A 1 187 ? -24.917 11.244 26.670 1.00 85.19 187 THR A C 1
ATOM 1426 O O . THR A 1 187 ? -25.028 10.148 26.118 1.00 85.19 187 THR A O 1
ATOM 1429 N N . SER A 1 188 ? -23.903 12.075 26.434 1.00 85.44 188 SER A N 1
ATOM 1430 C CA . SER A 1 188 ? -22.740 11.696 25.634 1.00 85.44 188 SER A CA 1
ATOM 1431 C C . SER A 1 188 ? -21.779 10.859 26.466 1.00 85.44 188 SER A C 1
ATOM 1433 O O . SER A 1 188 ? -21.444 11.225 27.592 1.00 85.44 188 SER A O 1
ATOM 1435 N N . ILE A 1 189 ? -21.316 9.757 25.892 1.00 85.19 189 ILE A N 1
ATOM 1436 C CA . ILE A 1 189 ? -20.281 8.900 26.464 1.00 85.19 189 ILE A CA 1
ATOM 1437 C C . ILE A 1 189 ? -19.061 8.998 25.561 1.00 85.19 189 ILE A C 1
ATOM 1439 O O . ILE A 1 189 ? -19.195 8.983 24.336 1.00 85.19 189 ILE A O 1
ATOM 1443 N N . ALA A 1 190 ? -17.886 9.101 26.174 1.00 85.31 190 ALA A N 1
ATOM 1444 C CA . ALA A 1 190 ? -16.607 9.016 25.494 1.00 85.31 190 ALA A CA 1
ATOM 1445 C C . ALA A 1 190 ? -15.811 7.841 26.068 1.00 85.31 190 ALA A C 1
ATOM 1447 O O . ALA A 1 190 ? -15.718 7.690 27.287 1.00 85.31 190 ALA A O 1
ATOM 1448 N N . GLN A 1 191 ? -15.241 7.022 25.193 1.00 81.88 191 GLN A N 1
ATOM 1449 C CA . GLN A 1 191 ? -14.349 5.927 25.549 1.00 81.88 191 GLN A CA 1
ATOM 1450 C C . GLN A 1 191 ? -13.066 6.075 24.739 1.00 81.88 191 GLN A C 1
ATOM 1452 O O . GLN A 1 191 ? -13.110 6.125 23.513 1.00 81.88 191 GLN A O 1
ATOM 1457 N N . VAL A 1 192 ? -11.926 6.141 25.422 1.00 82.31 192 VAL A N 1
ATOM 1458 C CA . VAL A 1 192 ? -10.621 6.084 24.760 1.00 82.31 192 VAL A CA 1
ATOM 1459 C C . VAL A 1 192 ? -10.294 4.618 24.506 1.00 82.31 192 VAL A C 1
ATOM 1461 O O . VAL A 1 192 ? -10.373 3.801 25.427 1.00 82.31 192 VAL A O 1
ATOM 1464 N N . VAL A 1 193 ? -9.974 4.281 23.260 1.00 77.38 193 VAL A N 1
ATOM 1465 C CA . VAL A 1 193 ? -9.544 2.937 22.867 1.00 77.38 193 VAL A CA 1
ATOM 1466 C C . VAL A 1 193 ? -8.184 2.991 22.191 1.00 77.38 193 VAL A C 1
ATOM 1468 O O . VAL A 1 193 ? -7.905 3.870 21.371 1.00 77.38 193 VAL A O 1
ATOM 1471 N N . ASP A 1 194 ? -7.356 2.007 22.523 1.00 76.19 194 ASP A N 1
ATOM 1472 C CA . ASP A 1 194 ? -6.127 1.724 21.800 1.00 76.19 194 ASP A CA 1
ATOM 1473 C C . ASP A 1 194 ? -6.455 1.050 20.469 1.00 76.19 194 ASP A C 1
ATOM 1475 O O . ASP A 1 194 ? -7.198 0.066 20.429 1.00 76.19 194 ASP A O 1
ATOM 1479 N N . VAL A 1 195 ? -5.853 1.531 19.380 1.00 71.50 195 VAL A N 1
ATOM 1480 C CA . VAL A 1 195 ? -5.983 0.917 18.054 1.00 71.50 195 VAL A CA 1
ATOM 1481 C C . VAL A 1 195 ? -4.759 0.026 17.784 1.00 71.50 195 VAL A C 1
ATOM 1483 O O . VAL A 1 195 ? -3.713 0.519 17.350 1.00 71.50 195 VAL A O 1
ATOM 1486 N N . PRO A 1 196 ? -4.843 -1.298 18.024 1.00 61.97 196 PRO A N 1
ATOM 1487 C CA . PRO A 1 196 ? -3.670 -2.177 18.061 1.00 61.97 196 PRO A CA 1
ATOM 1488 C C . PRO A 1 196 ? -2.968 -2.332 16.706 1.00 61.97 196 PRO A C 1
ATOM 1490 O O . PRO A 1 196 ? -1.755 -2.530 16.664 1.00 61.97 196 PRO A O 1
ATOM 1493 N N . VAL A 1 197 ? -3.704 -2.200 15.594 1.00 62.16 197 VAL A N 1
ATOM 1494 C CA . VAL A 1 197 ? -3.177 -2.366 14.223 1.00 62.16 197 VAL A CA 1
ATOM 1495 C C . VAL A 1 197 ? -2.065 -1.356 13.900 1.00 62.16 197 VAL A C 1
ATOM 1497 O O . VAL A 1 197 ? -1.233 -1.614 13.038 1.00 62.16 197 VAL A O 1
ATOM 1500 N N . ILE A 1 198 ? -2.009 -0.229 14.613 1.00 62.81 198 ILE A N 1
ATOM 1501 C CA . ILE A 1 198 ? -1.165 0.919 14.264 1.00 62.81 198 ILE A CA 1
ATOM 1502 C C . ILE A 1 198 ? 0.102 0.999 15.150 1.00 62.81 198 ILE A C 1
ATOM 1504 O O . ILE A 1 198 ? 0.895 1.921 15.026 1.00 62.81 198 ILE A O 1
ATOM 1508 N N . LYS A 1 199 ? 0.364 0.009 16.020 1.00 61.44 199 LYS A N 1
ATOM 1509 C CA . LYS A 1 199 ? 1.564 -0.003 16.893 1.00 61.44 199 LYS A CA 1
ATOM 1510 C C . LYS A 1 199 ? 2.700 -0.923 16.413 1.00 61.44 199 LYS A C 1
ATOM 1512 O O . LYS A 1 199 ? 3.730 -1.013 17.075 1.00 61.44 199 LYS A O 1
ATOM 1517 N N . ALA A 1 200 ? 2.541 -1.627 15.291 1.00 68.81 200 ALA A N 1
ATOM 1518 C CA . ALA A 1 200 ? 3.459 -2.695 14.885 1.00 68.81 200 ALA A CA 1
ATOM 1519 C C . ALA A 1 200 ? 4.234 -2.376 13.602 1.00 68.81 200 ALA A C 1
ATOM 1521 O O . ALA A 1 200 ? 3.708 -1.765 12.680 1.00 68.81 200 ALA A O 1
ATOM 1522 N N . THR A 1 201 ? 5.470 -2.868 13.499 1.00 83.19 201 THR A N 1
ATOM 1523 C CA . THR A 1 201 ? 6.092 -3.063 12.184 1.00 83.19 201 THR A CA 1
ATOM 1524 C C . THR A 1 201 ? 5.555 -4.365 11.598 1.00 83.19 201 THR A C 1
ATOM 1526 O O . THR A 1 201 ? 5.729 -5.426 12.197 1.00 83.19 201 THR A O 1
ATOM 1529 N N . ILE A 1 202 ? 4.877 -4.285 10.457 1.00 84.94 202 ILE A N 1
ATOM 1530 C CA . ILE A 1 202 ? 4.170 -5.411 9.847 1.00 84.94 202 ILE A CA 1
ATOM 1531 C C . ILE A 1 202 ? 4.951 -5.868 8.610 1.00 84.94 202 ILE A C 1
ATOM 1533 O O . ILE A 1 202 ? 5.228 -5.040 7.733 1.00 84.94 202 ILE A O 1
ATOM 1537 N N . PRO A 1 203 ? 5.324 -7.160 8.510 1.00 89.31 203 PRO A N 1
ATOM 1538 C CA . PRO A 1 203 ? 5.875 -7.695 7.276 1.00 89.31 203 PRO A CA 1
ATOM 1539 C C . PRO A 1 203 ? 4.813 -7.642 6.182 1.00 89.31 203 PRO A C 1
ATOM 1541 O O . PRO A 1 203 ? 3.640 -7.935 6.414 1.00 89.31 203 PRO A O 1
ATOM 1544 N N . TRP A 1 204 ? 5.231 -7.285 4.977 1.00 87.94 204 TRP A N 1
ATOM 1545 C CA . TRP A 1 204 ? 4.326 -7.096 3.857 1.00 87.94 204 TRP A CA 1
ATOM 1546 C C . TRP A 1 204 ? 4.768 -7.890 2.649 1.00 87.94 204 TRP A C 1
ATOM 1548 O O . TRP A 1 204 ? 5.946 -7.879 2.292 1.00 87.94 204 TRP A O 1
ATOM 1558 N N . LEU A 1 205 ? 3.800 -8.538 2.011 1.00 91.50 205 LEU A N 1
ATOM 1559 C CA . LEU A 1 205 ? 3.963 -9.200 0.729 1.00 91.50 205 LEU A CA 1
ATOM 1560 C C . LEU A 1 205 ? 3.131 -8.440 -0.305 1.00 91.50 205 LEU A C 1
ATOM 1562 O O . LEU A 1 205 ? 1.908 -8.363 -0.208 1.00 91.50 205 LEU A O 1
ATOM 1566 N N . GLU A 1 206 ? 3.806 -7.874 -1.294 1.00 91.25 206 GLU A N 1
ATOM 1567 C CA . GLU A 1 206 ? 3.200 -7.222 -2.444 1.00 91.25 206 GLU A CA 1
ATOM 1568 C C . GLU A 1 206 ? 3.075 -8.241 -3.578 1.00 91.25 206 GLU A C 1
ATOM 1570 O O . GLU A 1 206 ? 4.072 -8.795 -4.032 1.00 91.25 206 GLU A O 1
ATOM 1575 N N . VAL A 1 207 ? 1.850 -8.472 -4.047 1.00 94.81 207 VAL A N 1
ATOM 1576 C CA . VAL A 1 207 ? 1.583 -9.160 -5.316 1.00 94.81 207 VAL A CA 1
ATOM 1577 C C . VAL A 1 207 ? 0.732 -8.218 -6.141 1.00 94.81 207 VAL A C 1
ATOM 1579 O O . VAL A 1 207 ? -0.433 -8.016 -5.801 1.00 94.81 207 VAL A O 1
ATOM 1582 N N . GLY A 1 208 ? 1.319 -7.604 -7.162 1.00 95.25 208 GLY A N 1
ATOM 1583 C CA . GLY A 1 208 ? 0.661 -6.629 -8.025 1.00 95.25 208 GLY A CA 1
ATOM 1584 C C . GLY A 1 208 ? 0.484 -7.158 -9.440 1.00 95.25 208 GLY A C 1
ATOM 1585 O O . GLY A 1 208 ? 1.327 -7.889 -9.956 1.00 95.25 208 GLY A O 1
ATOM 1586 N N . VAL A 1 209 ? -0.610 -6.763 -10.080 1.00 97.19 209 VAL A N 1
ATOM 1587 C CA . VAL A 1 209 ? -0.815 -6.901 -11.526 1.00 97.19 209 VAL A CA 1
ATOM 1588 C C . VAL A 1 209 ? -1.135 -5.527 -12.089 1.00 97.19 209 VAL A C 1
ATOM 1590 O O . VAL A 1 209 ? -1.829 -4.740 -11.443 1.00 97.19 209 VAL A O 1
ATOM 1593 N N . GLY A 1 210 ? -0.626 -5.212 -13.270 1.00 97.12 210 GLY A N 1
ATOM 1594 C CA . GLY A 1 210 ? -0.744 -3.868 -13.802 1.00 97.12 210 GLY A CA 1
ATOM 1595 C C . GLY A 1 210 ? -0.640 -3.765 -15.307 1.00 97.12 210 GLY A C 1
ATOM 1596 O O . GLY A 1 210 ? -0.462 -4.750 -16.028 1.00 97.12 210 GLY A O 1
ATOM 1597 N N . TRP A 1 211 ? -0.775 -2.528 -15.766 1.00 97.69 211 TRP A N 1
ATOM 1598 C CA . TRP A 1 211 ? -0.625 -2.151 -17.158 1.00 97.69 211 TRP A CA 1
ATOM 1599 C C . TRP A 1 211 ? 0.178 -0.864 -17.278 1.00 97.69 211 TRP A C 1
ATOM 1601 O O . TRP A 1 211 ? -0.157 0.156 -16.671 1.00 97.69 211 TRP A O 1
ATOM 1611 N N . ALA A 1 212 ? 1.222 -0.918 -18.094 1.00 95.94 212 ALA A N 1
ATOM 1612 C CA . ALA A 1 212 ? 2.160 0.160 -18.316 1.00 95.94 212 ALA A CA 1
ATOM 1613 C C . ALA A 1 212 ? 2.096 0.665 -19.760 1.00 95.94 212 ALA A C 1
ATOM 1615 O O . ALA A 1 212 ? 2.056 -0.130 -20.701 1.00 95.94 212 ALA A O 1
ATOM 1616 N N . PHE A 1 213 ? 2.103 1.988 -19.923 1.00 93.19 213 PHE A N 1
ATOM 1617 C CA . PHE A 1 213 ? 1.926 2.678 -21.204 1.00 93.19 213 PHE A CA 1
ATOM 1618 C C . PHE A 1 213 ? 2.679 4.014 -21.267 1.00 93.19 213 PHE A C 1
ATOM 1620 O O . PHE A 1 213 ? 3.164 4.510 -20.220 1.00 93.19 213 PHE A O 1
#

pLDDT: mean 80.22, std 19.22, range [30.91, 98.25]

Foldseek 3Di:
DDDDDDDDDDDDDDDDDDDDDDDDDDPDDDPPDPDPPPQFFKKKKWFVVCVVVVKGWIKIWGDPDQFKIKIKIWIWDWDADPVQRKTKIKIKIWMKMKGHPVSGPQAWFKIKMKMKIKIKIWIWGWDADPNDIWIWIWIWIKMKIKIKMWTKHADPQQKIKIWIKIKIAIHDWTWIWIWTADPPPRDIDTDTDTDVVHHDTDIDITIMIMGTD

Secondary structure (DSSP, 8-state):
--PPPP-----------------------------------EEEEE-HHHHHTT--EEEEEEESSSSEEEEEEEEEEEEEETTTTEEEEEEEEEEEEEEETTSSTT-SEEEEEEEEEEEEEEEEEEEEETTEEEEEEEEEEEEEEEEEEEEEEE-TTSEEEEEEEEEEEEES--EEEEEEE-TTT--EEEEEEE-GGGSS-EEEEEEEEEEE-